Protein AF-A0A7X6WF01-F1 (afdb_monomer_lite)

Structure (mmCIF, N/CA/C/O backbone):
data_AF-A0A7X6WF01-F1
#
_entry.id   AF-A0A7X6WF01-F1
#
loop_
_atom_site.group_PDB
_atom_site.id
_atom_site.type_symbol
_atom_site.label_atom_id
_atom_site.label_alt_id
_atom_site.label_comp_id
_atom_site.label_asym_id
_atom_site.label_entity_id
_atom_site.label_seq_id
_atom_site.pdbx_PDB_ins_code
_atom_site.Cartn_x
_atom_site.Cartn_y
_atom_site.Cartn_z
_atom_site.occupancy
_atom_site.B_iso_or_equiv
_atom_site.auth_seq_id
_atom_site.auth_comp_id
_atom_site.auth_asym_id
_atom_site.auth_atom_id
_atom_site.pdbx_PDB_model_num
ATOM 1 N N . MET A 1 1 ? -30.443 67.945 -1.244 1.00 57.19 1 MET A N 1
ATOM 2 C CA . MET A 1 1 ? -31.547 67.404 -0.412 1.00 57.19 1 MET A CA 1
ATOM 3 C C . MET A 1 1 ? -31.233 66.047 0.219 1.00 57.19 1 MET A C 1
ATOM 5 O O . MET A 1 1 ? -31.551 65.892 1.387 1.00 57.19 1 MET A O 1
ATOM 9 N N . LYS A 1 2 ? -30.539 65.116 -0.458 1.00 54.00 2 LYS A N 1
ATOM 10 C CA . LYS A 1 2 ? -30.196 63.792 0.109 1.00 54.00 2 LYS A CA 1
ATOM 11 C C . LYS A 1 2 ? -29.257 63.814 1.336 1.00 54.00 2 LYS A C 1
ATOM 13 O O . LYS A 1 2 ? -29.449 63.031 2.252 1.00 54.00 2 LYS A O 1
ATOM 18 N N . SER A 1 3 ? -28.308 64.751 1.434 1.00 52.25 3 SER A N 1
ATOM 19 C CA . SER A 1 3 ? -27.383 64.812 2.587 1.00 52.25 3 SER A CA 1
ATOM 20 C C . SER A 1 3 ? -28.037 65.273 3.899 1.00 52.25 3 SER A C 1
ATOM 22 O O . SER A 1 3 ? -27.671 64.787 4.964 1.00 52.25 3 SER A O 1
ATOM 24 N N . LYS A 1 4 ? -29.045 66.157 3.838 1.00 61.25 4 LYS A N 1
ATOM 25 C CA . LYS A 1 4 ? -29.827 66.571 5.020 1.00 61.25 4 LYS A CA 1
ATOM 26 C C . LYS A 1 4 ? -30.772 65.464 5.501 1.00 61.25 4 LYS A C 1
ATOM 28 O O . LYS A 1 4 ? -30.992 65.344 6.698 1.00 61.25 4 LYS A O 1
ATOM 33 N N . GLN A 1 5 ? -31.276 64.637 4.580 1.00 62.47 5 GLN A N 1
ATOM 34 C CA . GLN A 1 5 ? -32.080 63.454 4.900 1.00 62.47 5 GLN A CA 1
ATOM 35 C C . GLN A 1 5 ? -31.252 62.378 5.611 1.00 62.47 5 GLN A C 1
ATOM 37 O O . GLN A 1 5 ? -31.693 61.868 6.634 1.00 62.47 5 GLN A O 1
ATOM 42 N N . ASN A 1 6 ? -30.031 62.103 5.143 1.00 63.97 6 ASN A N 1
ATOM 43 C CA . ASN A 1 6 ? -29.157 61.112 5.779 1.00 63.97 6 ASN A CA 1
ATOM 44 C C . ASN A 1 6 ? -28.699 61.560 7.178 1.00 63.97 6 ASN A C 1
ATOM 46 O O . ASN A 1 6 ? -28.639 60.747 8.094 1.00 63.97 6 ASN A O 1
ATOM 50 N N . LEU A 1 7 ? -28.448 62.862 7.371 1.00 66.94 7 LEU A N 1
ATOM 51 C CA . LEU A 1 7 ? -28.101 63.417 8.683 1.00 66.94 7 LEU A CA 1
ATOM 52 C C . LEU A 1 7 ? -29.280 63.351 9.671 1.00 66.94 7 LEU A C 1
ATOM 54 O O . LEU A 1 7 ? -29.085 63.040 10.842 1.00 66.94 7 LEU A O 1
ATOM 58 N N . PHE A 1 8 ? -30.505 63.588 9.193 1.00 70.75 8 PHE A N 1
ATOM 59 C CA . PHE A 1 8 ? -31.723 63.459 9.997 1.00 70.75 8 PHE A CA 1
ATOM 60 C C . PHE A 1 8 ? -32.006 61.997 10.381 1.00 70.75 8 PHE A C 1
ATOM 62 O O . PHE A 1 8 ? -32.404 61.725 11.508 1.00 70.75 8 PHE A O 1
ATOM 69 N N . MET A 1 9 ? -31.723 61.048 9.483 1.00 68.75 9 MET A N 1
ATOM 70 C CA . MET A 1 9 ? -31.885 59.612 9.738 1.00 68.75 9 MET A CA 1
ATOM 71 C C . MET A 1 9 ? -30.890 59.090 10.786 1.00 68.75 9 MET A C 1
ATOM 73 O O . MET A 1 9 ? -31.276 58.330 11.668 1.00 68.75 9 MET A O 1
ATOM 77 N N . ILE A 1 10 ? -29.634 59.551 10.743 1.00 73.94 10 ILE A N 1
ATOM 78 C CA . ILE A 1 10 ? -28.614 59.201 11.747 1.00 73.94 10 ILE A CA 1
ATOM 79 C C . ILE A 1 10 ? -28.948 59.835 13.103 1.00 73.94 10 ILE A C 1
ATOM 81 O O . ILE A 1 10 ? -28.811 59.182 14.133 1.00 73.94 10 ILE A O 1
ATOM 85 N N . PHE A 1 11 ? -29.453 61.073 13.119 1.00 74.00 11 PHE A N 1
ATOM 86 C CA . PHE A 1 11 ? -29.888 61.725 14.357 1.00 74.00 11 PHE A CA 1
ATOM 87 C C . PHE A 1 11 ? -31.085 61.004 15.003 1.00 74.00 11 PHE A C 1
ATOM 89 O O . PHE A 1 11 ? -31.104 60.842 16.218 1.00 74.00 11 PHE A O 1
ATOM 96 N N . ILE A 1 12 ? -32.036 60.498 14.205 1.00 70.44 12 ILE A N 1
ATOM 97 C CA . ILE A 1 12 ? -33.151 59.666 14.691 1.00 70.44 12 ILE A CA 1
ATOM 98 C C . ILE A 1 12 ? -32.649 58.326 15.249 1.00 70.44 12 ILE A C 1
ATOM 100 O O . ILE A 1 12 ? -33.104 57.917 16.313 1.00 70.44 12 ILE A O 1
ATOM 104 N N . LEU A 1 13 ? -31.688 57.678 14.582 1.00 71.00 13 LEU A N 1
ATOM 105 C CA . LEU A 1 13 ? -31.142 56.381 14.998 1.00 71.00 13 LEU A CA 1
ATOM 106 C C . LEU A 1 13 ? -30.327 56.470 16.303 1.00 71.00 13 LEU A C 1
ATOM 108 O O . LEU A 1 13 ? -30.385 55.576 17.147 1.00 71.00 13 LEU A O 1
ATOM 112 N N . VAL A 1 14 ? -29.610 57.578 16.508 1.00 69.62 14 VAL A N 1
ATOM 113 C CA . VAL A 1 14 ? -28.876 57.843 17.756 1.00 69.62 14 VAL A CA 1
ATOM 114 C C . VAL A 1 14 ? -29.826 58.284 18.877 1.00 69.62 14 VAL A C 1
ATOM 116 O O . VAL A 1 14 ? -29.643 57.871 20.017 1.00 69.62 14 VAL A O 1
ATOM 119 N N . LEU A 1 15 ? -30.888 59.042 18.573 1.00 66.88 15 LEU A N 1
ATOM 120 C CA . LEU A 1 15 ? -31.902 59.436 19.561 1.00 66.88 15 LEU A CA 1
ATOM 121 C C . LEU A 1 15 ? -32.739 58.238 20.048 1.00 66.88 15 LEU A C 1
ATOM 123 O O . LEU A 1 15 ? -33.071 58.175 21.230 1.00 66.88 15 LEU A O 1
ATOM 127 N N . SER A 1 16 ? -33.017 57.254 19.181 1.00 64.06 16 SER A N 1
ATOM 128 C CA . SER A 1 16 ? -33.691 56.006 19.575 1.00 64.06 16 SER A CA 1
ATOM 129 C C . SER A 1 16 ? -32.838 55.112 20.476 1.00 64.06 16 SER A C 1
ATOM 131 O O . SER A 1 16 ? -33.391 54.409 21.314 1.00 64.06 16 SER A O 1
ATOM 133 N N . LEU A 1 17 ? -31.505 55.163 20.356 1.00 60.84 17 LEU A N 1
ATOM 134 C CA . LEU A 1 17 ? -30.602 54.359 21.189 1.00 60.84 17 LEU A CA 1
ATOM 135 C C . LEU A 1 17 ? -30.432 54.909 22.617 1.00 60.84 17 LEU A C 1
ATOM 137 O O . LEU A 1 17 ? -30.037 54.166 23.510 1.00 60.84 17 LEU A O 1
ATOM 141 N N . VAL A 1 18 ? -30.733 56.191 22.849 1.00 59.56 18 VAL A N 1
ATOM 142 C CA . VAL A 1 18 ? -30.545 56.852 24.158 1.00 59.56 18 VAL A CA 1
ATOM 143 C C . VAL A 1 18 ? -31.837 56.875 24.997 1.00 59.56 18 VAL A C 1
ATOM 145 O O . VAL A 1 18 ? -31.781 57.112 26.200 1.00 59.56 18 VAL A O 1
ATOM 148 N N . LEU A 1 19 ? -33.000 56.554 24.413 1.00 54.16 19 LEU A N 1
ATOM 149 C CA . LEU A 1 19 ? -34.298 56.522 25.113 1.00 54.16 19 LEU A CA 1
ATOM 150 C C . LEU A 1 19 ? -34.670 55.158 25.729 1.00 54.16 19 LEU A C 1
ATOM 152 O O . LEU A 1 19 ? -35.694 55.062 26.397 1.00 54.16 19 LEU A O 1
ATOM 156 N N . SER A 1 20 ? -33.843 54.118 25.577 1.00 58.31 20 SER A N 1
ATOM 157 C CA . SER A 1 20 ? -34.033 52.829 26.274 1.00 58.31 20 SER A CA 1
ATOM 158 C C . SER A 1 20 ? -33.402 52.784 27.675 1.00 58.31 20 SER A C 1
ATOM 160 O O . SER A 1 20 ? -33.410 51.737 28.320 1.00 58.31 20 SER A O 1
ATOM 162 N N . ALA A 1 21 ? -32.874 53.906 28.173 1.00 48.22 21 ALA A N 1
ATOM 163 C CA . ALA A 1 21 ? -32.413 54.033 29.550 1.00 48.22 21 ALA A CA 1
ATOM 164 C C . ALA A 1 21 ? -33.492 54.708 30.420 1.00 48.22 21 ALA A C 1
ATOM 166 O O . ALA A 1 21 ? -33.713 55.912 30.312 1.00 48.22 21 ALA A O 1
ATOM 167 N N . CYS A 1 22 ? -34.088 53.907 31.318 1.00 44.00 22 CYS A N 1
ATOM 168 C CA . CYS A 1 22 ? -35.009 54.262 32.417 1.00 44.00 22 CYS A CA 1
ATOM 169 C C . CYS A 1 22 ? -36.467 54.538 31.962 1.00 44.00 22 CYS A C 1
ATOM 171 O O . CYS A 1 22 ? -36.733 55.485 31.242 1.00 44.00 22 CYS A O 1
ATOM 173 N N . THR A 1 23 ? -37.507 53.796 32.361 1.00 46.34 23 THR A N 1
ATOM 174 C CA . THR A 1 23 ? -37.967 53.501 33.732 1.00 46.34 23 THR A CA 1
ATOM 175 C C . THR A 1 23 ? -39.137 52.492 33.712 1.00 46.34 23 THR A C 1
ATOM 177 O O . THR A 1 23 ? -39.817 52.325 32.706 1.00 46.34 23 THR A O 1
ATOM 180 N N . VAL A 1 24 ? -39.332 51.820 34.849 1.00 54.47 24 VAL A N 1
ATOM 181 C CA . VAL A 1 24 ? -40.218 50.675 35.143 1.00 54.47 24 VAL A CA 1
ATOM 182 C C . VAL A 1 24 ? -41.714 51.036 35.215 1.00 54.47 24 VAL A C 1
ATOM 184 O O . VAL A 1 24 ? -42.042 51.995 35.909 1.00 54.47 24 VAL A O 1
ATOM 187 N N . ALA A 1 25 ? -42.600 50.211 34.620 1.00 37.75 25 ALA A N 1
ATOM 188 C CA . ALA A 1 25 ? -43.938 49.855 35.148 1.00 37.75 25 ALA A CA 1
ATOM 189 C C . ALA A 1 25 ? -44.632 48.720 34.338 1.00 37.75 25 ALA A C 1
ATOM 191 O O . ALA A 1 25 ? -45.029 48.920 33.197 1.00 37.75 25 ALA A O 1
ATOM 192 N N . ASP A 1 26 ? -44.740 47.552 34.981 1.00 37.59 26 ASP A N 1
ATOM 193 C CA . ASP A 1 26 ? -45.680 46.411 34.891 1.00 37.59 26 ASP A CA 1
ATOM 194 C C . ASP A 1 26 ? -46.543 46.043 33.652 1.00 37.59 26 ASP A C 1
ATOM 196 O O . ASP A 1 26 ? -47.348 46.818 33.142 1.00 37.59 26 ASP A O 1
ATOM 200 N N . ASN A 1 27 ? -46.523 44.716 33.415 1.00 43.28 27 ASN A N 1
ATOM 201 C CA . ASN A 1 27 ? -47.546 43.796 32.878 1.00 43.28 27 ASN A CA 1
ATOM 202 C C . ASN A 1 27 ? -47.818 43.691 31.361 1.00 43.28 27 ASN A C 1
ATOM 204 O O . ASN A 1 27 ? -48.729 44.302 30.813 1.00 43.28 27 ASN A O 1
ATOM 208 N N . SER A 1 28 ? -47.159 42.715 30.725 1.00 40.19 28 SER A N 1
ATOM 209 C CA . SER A 1 28 ? -47.827 41.562 30.079 1.00 40.19 28 SER A CA 1
ATOM 210 C C . SER A 1 28 ? -46.776 40.511 29.709 1.00 40.19 28 SER A C 1
ATOM 212 O O . SER A 1 28 ? -45.938 40.714 28.837 1.00 40.19 28 SER A O 1
ATOM 214 N N . GLY A 1 29 ? -46.780 39.396 30.443 1.00 46.09 29 GLY A N 1
ATOM 215 C CA . GLY A 1 29 ? -46.015 38.211 30.086 1.00 46.09 29 GLY A CA 1
ATOM 216 C C . GLY A 1 29 ? -46.692 37.515 28.916 1.00 46.09 29 GLY A C 1
ATOM 217 O O . GLY A 1 29 ? -47.733 36.897 29.096 1.00 46.09 29 GLY A O 1
ATOM 218 N N . GLU A 1 30 ? -46.102 37.607 27.733 1.00 48.31 30 GLU A N 1
ATOM 219 C CA . GLU A 1 30 ? -46.479 36.778 26.596 1.00 48.31 30 GLU A CA 1
ATOM 220 C C . GLU A 1 30 ? -45.265 36.632 25.672 1.00 48.31 30 GLU A C 1
ATOM 222 O O . GLU A 1 30 ? -44.615 37.612 25.320 1.00 48.31 30 GLU A O 1
ATOM 227 N N . SER A 1 31 ? -44.962 35.380 25.317 1.00 49.00 31 SER A N 1
ATOM 228 C CA . SER A 1 31 ? -43.898 34.946 24.397 1.00 49.00 31 SER A CA 1
ATOM 229 C C . SER A 1 31 ? -42.458 34.810 24.926 1.00 49.00 31 SER A C 1
ATOM 231 O O . SER A 1 31 ? -41.513 35.150 24.230 1.00 49.00 31 SER A O 1
ATOM 233 N N . ASN A 1 32 ? -42.271 34.219 26.110 1.00 54.50 32 ASN A N 1
ATOM 234 C CA . ASN A 1 32 ? -41.064 33.411 26.392 1.00 54.50 32 ASN A CA 1
ATOM 235 C C . ASN A 1 32 ? -41.403 31.922 26.594 1.00 54.50 32 ASN A C 1
ATOM 237 O O . ASN A 1 32 ? -40.515 31.084 26.613 1.00 54.50 32 ASN A O 1
ATOM 241 N N . ASN A 1 33 ? -42.685 31.573 26.760 1.00 58.28 33 ASN A N 1
ATOM 242 C CA . ASN A 1 33 ? -43.084 30.230 27.185 1.00 58.28 33 ASN A CA 1
ATOM 243 C C . ASN A 1 33 ? -43.106 29.209 26.030 1.00 58.28 33 ASN A C 1
ATOM 245 O O . ASN A 1 33 ? -42.763 28.056 26.249 1.00 58.28 33 ASN A O 1
ATOM 249 N N . GLY A 1 34 ? -43.456 29.632 24.807 1.00 61.19 34 GLY A N 1
ATOM 250 C CA . GLY A 1 34 ? -43.521 28.742 23.635 1.00 61.19 34 GLY A CA 1
ATOM 251 C C . GLY A 1 34 ? -42.146 28.285 23.136 1.00 61.19 34 GLY A C 1
ATOM 252 O O . GLY A 1 34 ? -41.965 27.114 22.821 1.00 61.19 34 GLY A O 1
ATOM 253 N N . ASP A 1 35 ? -41.155 29.180 23.147 1.00 69.81 35 ASP A N 1
ATOM 254 C CA . ASP A 1 35 ? -39.774 28.839 22.781 1.00 69.81 35 ASP A CA 1
ATOM 255 C C . ASP A 1 35 ? -39.107 27.955 23.848 1.00 69.81 35 ASP A C 1
ATOM 257 O O . ASP A 1 35 ? -38.348 27.045 23.518 1.00 69.81 35 ASP A O 1
ATOM 261 N N . ILE A 1 36 ? -39.434 28.173 25.130 1.00 69.88 36 ILE A N 1
ATOM 262 C CA . ILE A 1 36 ? -38.996 27.311 26.240 1.00 69.88 36 ILE A CA 1
ATOM 263 C C . ILE A 1 36 ? -39.613 25.911 26.114 1.00 69.88 36 ILE A C 1
ATOM 265 O O . ILE A 1 36 ? -38.919 24.919 26.319 1.00 69.88 36 ILE A O 1
ATOM 269 N N . GLU A 1 37 ? -40.891 25.805 25.751 1.00 81.56 37 GLU A N 1
ATOM 270 C CA . GLU A 1 37 ? -41.574 24.521 25.560 1.00 81.56 37 GLU A CA 1
ATOM 271 C C . GLU A 1 37 ? -41.009 23.742 24.362 1.00 81.56 37 GLU A C 1
ATOM 273 O O . GLU A 1 37 ? -40.728 22.549 24.480 1.00 81.56 37 GLU A O 1
ATOM 278 N N . ALA A 1 38 ? -40.736 24.425 23.245 1.00 80.62 38 ALA A N 1
ATOM 279 C CA . ALA A 1 38 ? -40.097 23.824 22.075 1.00 80.62 38 ALA A CA 1
ATOM 280 C C . ALA A 1 38 ? -38.655 23.362 22.355 1.00 80.62 38 ALA A C 1
ATOM 282 O O . ALA A 1 38 ? -38.250 22.294 21.894 1.00 80.62 38 ALA A O 1
ATOM 283 N N . LEU A 1 39 ? -37.883 24.135 23.126 1.00 83.00 39 LEU A N 1
ATOM 284 C CA . LEU A 1 39 ? -36.521 23.764 23.513 1.00 83.00 39 LEU A CA 1
ATOM 285 C C . LEU A 1 39 ? -36.512 22.587 24.497 1.00 83.00 39 LEU A C 1
ATOM 287 O O . LEU A 1 39 ? -35.701 21.677 24.351 1.00 83.00 39 LEU A O 1
ATOM 291 N N . ASN A 1 40 ? -37.438 22.561 25.458 1.00 84.00 40 ASN A N 1
ATOM 292 C CA . ASN A 1 40 ? -37.583 21.438 26.385 1.00 84.00 40 ASN A CA 1
ATOM 293 C C . ASN A 1 40 ? -37.978 20.144 25.655 1.00 84.00 40 ASN A C 1
ATOM 295 O O . ASN A 1 40 ? -37.466 19.082 25.997 1.00 84.00 40 ASN A O 1
ATOM 299 N N . ALA A 1 41 ? -38.824 20.227 24.622 1.00 87.56 41 ALA A N 1
ATOM 300 C CA . ALA A 1 41 ? -39.160 19.078 23.782 1.00 87.56 41 ALA A CA 1
ATOM 301 C C . ALA A 1 41 ? -37.945 18.550 22.994 1.00 87.56 41 ALA A C 1
ATOM 303 O O . ALA A 1 41 ? -37.746 17.340 22.917 1.00 87.56 41 ALA A O 1
ATOM 304 N N . GLN A 1 42 ? -37.097 19.440 22.465 1.00 91.19 42 GLN A N 1
ATOM 305 C CA . GLN A 1 42 ? -35.850 19.047 21.790 1.00 91.19 42 GLN A CA 1
ATOM 306 C C . GLN A 1 42 ? -34.827 18.436 22.754 1.00 91.19 42 GLN A C 1
ATOM 308 O O . GLN A 1 42 ? -34.139 17.488 22.392 1.00 91.19 42 GLN A O 1
ATOM 313 N N . ILE A 1 43 ? -34.725 18.957 23.981 1.00 90.44 43 ILE A N 1
ATOM 314 C CA . ILE A 1 43 ? -33.869 18.380 25.027 1.00 90.44 43 ILE A CA 1
ATOM 315 C C . ILE A 1 43 ? -34.331 16.959 25.364 1.00 90.44 43 ILE A C 1
ATOM 317 O O . ILE A 1 43 ? -33.495 16.074 25.508 1.00 90.44 43 ILE A O 1
ATOM 321 N N . GLU A 1 44 ? -35.641 16.724 25.447 1.00 92.31 44 GLU A N 1
ATOM 322 C CA . GLU A 1 44 ? -36.194 15.391 25.698 1.00 92.31 44 GLU A CA 1
ATOM 323 C C . GLU A 1 44 ? -35.882 14.420 24.552 1.00 92.31 44 GLU A C 1
ATOM 325 O O . GLU A 1 44 ? -35.399 13.315 24.790 1.00 92.31 44 GLU A O 1
ATOM 330 N N . GLU A 1 45 ? -36.075 14.847 23.302 1.00 91.88 45 GLU A N 1
ATOM 331 C CA . GLU A 1 45 ? -35.726 14.044 22.127 1.00 91.88 45 GLU A CA 1
ATOM 332 C C . GLU A 1 45 ? -34.228 13.721 22.081 1.00 91.88 45 GLU A C 1
ATOM 334 O O . GLU A 1 45 ? -33.840 12.575 21.846 1.00 91.88 45 GLU A O 1
ATOM 339 N N . LEU A 1 46 ? -33.376 14.710 22.355 1.00 89.88 46 LEU A N 1
ATOM 340 C CA . LEU A 1 46 ? -31.932 14.520 22.379 1.00 89.88 46 LEU A CA 1
ATOM 341 C C . LEU A 1 46 ? -31.506 13.591 23.521 1.00 89.88 46 LEU A C 1
ATOM 343 O O . LEU A 1 46 ? -30.634 12.751 23.321 1.00 89.88 46 LEU A O 1
ATOM 347 N N . ASN A 1 47 ? -32.141 13.683 24.692 1.00 90.06 47 ASN A N 1
ATOM 348 C CA . ASN A 1 47 ? -31.898 12.761 25.802 1.00 90.06 47 ASN A CA 1
ATOM 349 C C . ASN A 1 47 ? -32.284 11.324 25.430 1.00 90.06 47 ASN A C 1
ATOM 351 O O . ASN A 1 47 ? -31.545 10.394 25.748 1.00 90.06 47 ASN A O 1
ATOM 355 N N . ILE A 1 48 ? -33.398 11.134 24.717 1.00 92.69 48 ILE A N 1
ATOM 356 C CA . ILE A 1 48 ? -33.802 9.820 24.199 1.00 92.69 48 ILE A CA 1
ATOM 357 C C . ILE A 1 48 ? -32.762 9.294 23.204 1.00 92.69 48 ILE A C 1
ATOM 359 O O . ILE A 1 48 ? -32.354 8.140 23.306 1.00 92.69 48 ILE A O 1
ATOM 363 N N . GLN A 1 49 ? -32.280 10.131 22.279 1.00 91.88 49 GLN A N 1
ATOM 364 C CA . GLN A 1 49 ? -31.235 9.733 21.331 1.00 91.88 49 GLN A CA 1
ATOM 365 C C . GLN A 1 49 ? -29.927 9.364 22.036 1.00 91.88 49 GLN A C 1
ATOM 367 O O . GLN A 1 49 ? -29.332 8.341 21.712 1.00 91.88 49 GLN A O 1
ATOM 372 N N . VAL A 1 50 ? -29.493 10.155 23.021 1.00 91.69 50 VAL A N 1
ATOM 373 C CA . VAL A 1 50 ? -28.289 9.865 23.813 1.00 91.69 50 VAL A CA 1
ATOM 374 C C . VAL A 1 50 ? -28.441 8.548 24.567 1.00 91.69 50 VAL A C 1
ATOM 376 O O . VA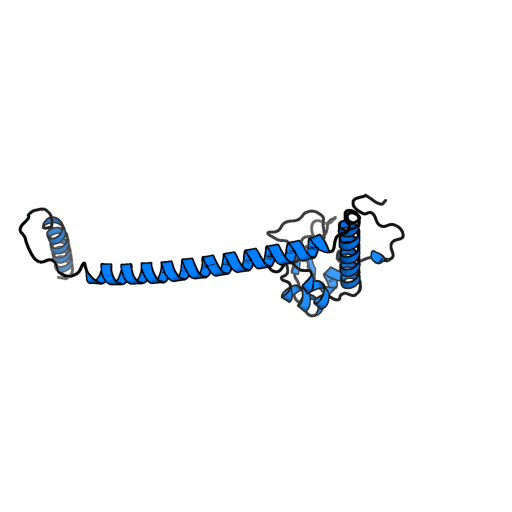L A 1 50 ? -27.500 7.759 24.572 1.00 91.69 50 VAL A O 1
ATOM 379 N N . ASN A 1 51 ? -29.606 8.273 25.156 1.00 90.81 51 ASN A N 1
ATOM 380 C CA . ASN A 1 51 ? -29.857 7.010 25.848 1.00 90.81 51 ASN A CA 1
ATOM 381 C C . ASN A 1 51 ? -29.824 5.822 24.881 1.00 90.81 51 ASN A C 1
ATOM 383 O O . ASN A 1 51 ? -29.096 4.871 25.140 1.00 90.81 51 ASN A O 1
ATOM 387 N N . ASN A 1 52 ? -30.506 5.915 23.736 1.00 92.12 52 ASN A N 1
ATOM 388 C CA . ASN A 1 52 ? -30.499 4.858 22.721 1.00 92.12 52 ASN A CA 1
ATOM 389 C C . ASN A 1 52 ? -29.083 4.583 22.194 1.00 92.12 52 ASN A C 1
ATOM 391 O O . ASN A 1 52 ? -28.667 3.434 22.115 1.00 92.12 52 ASN A O 1
ATOM 395 N N . LEU A 1 53 ? -28.315 5.634 21.885 1.00 87.25 53 LEU A N 1
ATOM 396 C CA . LEU A 1 53 ? -26.921 5.496 21.455 1.00 87.25 53 LEU A CA 1
ATOM 397 C C . LEU A 1 53 ? -26.030 4.939 22.572 1.00 87.25 53 LEU A C 1
ATOM 399 O O . LEU A 1 53 ? -25.061 4.236 22.301 1.00 87.25 53 LEU A O 1
ATOM 403 N N . THR A 1 54 ? -26.320 5.257 23.834 1.00 90.75 54 THR A N 1
ATOM 404 C CA . THR A 1 54 ? -25.584 4.708 24.983 1.00 90.75 54 THR A CA 1
ATOM 405 C C . THR A 1 54 ? -25.877 3.219 25.157 1.00 90.75 54 THR A C 1
ATOM 407 O O . THR A 1 54 ? -24.955 2.453 25.423 1.00 90.75 54 THR A O 1
ATOM 410 N N . GLU A 1 55 ? -27.128 2.801 24.963 1.00 93.38 55 GLU A N 1
ATOM 411 C CA . GLU A 1 55 ? -27.541 1.395 24.985 1.00 93.38 55 GLU A CA 1
ATOM 412 C C . GLU A 1 55 ? -26.930 0.610 23.818 1.00 93.38 55 GLU A C 1
ATOM 414 O O . GLU A 1 55 ? -26.336 -0.440 24.047 1.00 93.38 55 GLU A O 1
ATOM 419 N N . GLU A 1 56 ? -26.969 1.154 22.599 1.00 91.69 56 GLU A N 1
ATOM 420 C CA . GLU A 1 56 ? -26.338 0.555 21.416 1.00 91.69 56 GLU A CA 1
ATOM 421 C C . GLU A 1 56 ? -24.823 0.394 21.607 1.00 91.69 56 GLU A C 1
ATOM 423 O O . GLU A 1 56 ? -24.264 -0.670 21.341 1.00 91.69 56 GLU A O 1
ATOM 428 N N . ASN A 1 57 ? -24.147 1.415 22.143 1.00 85.31 57 ASN A N 1
ATOM 429 C CA . ASN A 1 57 ? -22.722 1.318 22.455 1.00 85.31 57 ASN A CA 1
ATOM 430 C C . ASN A 1 57 ? -22.439 0.281 23.553 1.00 85.31 57 ASN A C 1
ATOM 432 O O . ASN A 1 57 ? -21.444 -0.433 23.461 1.00 85.31 57 ASN A O 1
ATOM 436 N N . ALA A 1 58 ? -23.285 0.173 24.581 1.00 92.19 58 ALA A N 1
ATOM 437 C CA . ALA A 1 58 ? -23.128 -0.839 25.626 1.00 92.19 58 ALA A CA 1
ATOM 438 C C . ALA A 1 58 ? -23.312 -2.263 25.075 1.00 92.19 58 ALA A C 1
ATOM 440 O O . ALA A 1 58 ? -22.568 -3.169 25.451 1.00 92.19 58 ALA A O 1
ATOM 441 N N . GLU A 1 59 ? -24.257 -2.451 24.154 1.00 92.38 59 GLU A N 1
ATOM 442 C CA . GLU A 1 59 ? -24.488 -3.727 23.479 1.00 92.38 59 GLU A CA 1
ATOM 443 C C . GLU A 1 59 ? -23.316 -4.099 22.562 1.00 92.38 59 GLU A C 1
ATOM 445 O O . GLU A 1 59 ? -22.803 -5.214 22.646 1.00 92.38 59 GLU A O 1
ATOM 450 N N . LEU A 1 60 ? -22.822 -3.156 21.756 1.00 87.88 60 LEU A N 1
ATOM 451 C CA . LEU A 1 60 ? -21.640 -3.362 20.915 1.00 87.88 60 LEU A CA 1
ATOM 452 C C . LEU A 1 60 ? -20.389 -3.681 21.746 1.00 87.88 60 LEU A C 1
ATOM 454 O O . LEU A 1 60 ? -19.623 -4.566 21.372 1.00 87.88 60 LEU A O 1
ATOM 458 N N . ILE A 1 61 ? -20.191 -3.016 22.891 1.00 88.50 61 ILE A N 1
ATOM 459 C CA . ILE A 1 61 ? -19.092 -3.329 23.822 1.00 88.50 61 ILE A CA 1
ATOM 460 C C . ILE A 1 61 ? -19.232 -4.757 24.363 1.00 88.50 61 ILE A C 1
ATOM 462 O O . ILE A 1 61 ? -18.242 -5.482 24.401 1.00 88.50 61 ILE A O 1
ATOM 466 N N . SER A 1 62 ? -20.446 -5.186 24.722 1.00 86.62 62 SER A N 1
ATOM 467 C CA . SER A 1 62 ? -20.691 -6.557 25.186 1.00 86.62 62 SER A CA 1
ATOM 468 C C . SER A 1 62 ? -20.413 -7.595 24.096 1.00 86.62 62 SER A C 1
ATOM 470 O O . SER A 1 62 ? -19.849 -8.645 24.392 1.00 86.62 62 SER A O 1
ATOM 472 N N . GLN A 1 63 ? -20.780 -7.313 22.843 1.00 88.75 63 GLN A N 1
ATOM 473 C CA . GLN A 1 63 ? -20.491 -8.198 21.710 1.00 88.75 63 GLN A CA 1
ATOM 474 C C . GLN A 1 63 ? -18.985 -8.279 21.420 1.00 88.75 63 GLN A C 1
ATOM 476 O O . GLN A 1 63 ? -18.475 -9.350 21.101 1.00 88.75 63 GLN A O 1
ATOM 481 N N . LEU A 1 64 ? -18.255 -7.166 21.560 1.00 83.75 64 LEU A N 1
ATOM 482 C CA . LEU A 1 64 ? -16.796 -7.147 21.432 1.00 83.75 64 LEU A CA 1
ATOM 483 C C . LEU A 1 64 ? -16.109 -7.934 22.555 1.00 83.75 64 LEU A C 1
ATOM 485 O O . LEU A 1 64 ? -15.161 -8.663 22.276 1.00 83.75 64 LEU A O 1
ATOM 489 N N . GLU A 1 65 ? -16.593 -7.824 23.795 1.00 84.88 65 GLU A N 1
ATOM 490 C CA . GLU A 1 65 ? -16.079 -8.596 24.935 1.00 84.88 65 GLU A CA 1
ATOM 491 C C . GLU A 1 65 ? -16.336 -10.100 24.752 1.00 84.88 65 GLU A C 1
ATOM 493 O O . GLU A 1 65 ? -15.443 -10.914 24.981 1.00 84.88 65 GLU A O 1
ATOM 498 N N . GLU A 1 66 ? -17.522 -10.486 24.273 1.00 81.56 66 GLU A N 1
ATOM 499 C CA . GLU A 1 66 ? -17.841 -11.881 23.946 1.00 81.56 66 GLU A CA 1
ATOM 500 C C . GLU A 1 66 ? -16.938 -12.423 22.828 1.00 81.56 66 GLU A C 1
ATOM 502 O O . GLU A 1 66 ? -16.354 -13.499 22.974 1.00 81.56 66 GLU A O 1
ATOM 507 N N . LEU A 1 67 ? -16.728 -11.648 21.761 1.00 77.06 67 LEU A N 1
ATOM 508 C CA . LEU A 1 67 ? -15.835 -12.020 20.664 1.00 77.06 67 LEU A CA 1
ATOM 509 C C . LEU A 1 67 ? -14.367 -12.134 21.120 1.00 77.06 67 LEU A C 1
ATOM 511 O O . LEU A 1 67 ? -13.653 -13.050 20.710 1.00 77.06 67 LEU A O 1
ATOM 515 N N . GLU A 1 68 ? -13.909 -11.244 22.004 1.00 74.00 68 GLU A N 1
ATOM 516 C CA . GLU A 1 68 ? -12.574 -11.315 22.612 1.00 74.00 68 GLU A CA 1
ATOM 517 C C . GLU A 1 68 ? -12.419 -12.564 23.497 1.00 74.00 68 GLU A C 1
ATOM 519 O O . GLU A 1 68 ? -11.369 -13.215 23.495 1.00 74.00 68 GLU A O 1
ATOM 524 N N . LEU A 1 69 ? -13.471 -12.953 24.222 1.00 67.81 69 LEU A N 1
ATOM 525 C CA . LEU A 1 69 ? -13.495 -14.181 25.016 1.00 67.81 69 LEU A CA 1
ATOM 526 C C . LEU A 1 69 ? -13.504 -15.443 24.145 1.00 67.81 69 LEU A C 1
ATOM 528 O O . LEU A 1 69 ? -12.858 -16.427 24.515 1.00 67.81 69 LEU A O 1
ATOM 532 N N . GLU A 1 70 ? -14.172 -15.434 22.992 1.00 69.56 70 GLU A N 1
ATOM 533 C CA . GLU A 1 70 ? -14.119 -16.533 22.018 1.00 69.56 70 GLU A CA 1
ATOM 534 C C . GLU A 1 70 ? -12.719 -16.687 21.404 1.00 69.56 70 GLU A C 1
ATOM 536 O O . GLU A 1 70 ? -12.203 -17.806 21.307 1.00 69.56 70 GLU A O 1
ATOM 541 N N . LEU A 1 71 ? -12.052 -15.573 21.087 1.00 61.84 71 LEU A N 1
ATOM 542 C CA . LEU A 1 71 ? -10.662 -15.568 20.621 1.00 61.84 71 LEU A CA 1
ATOM 543 C C . LEU A 1 71 ? -9.684 -16.071 21.700 1.00 61.84 71 LEU A C 1
ATOM 545 O O . LEU A 1 71 ? -8.750 -16.815 21.390 1.00 61.84 71 LEU A O 1
ATOM 549 N N . ASN A 1 72 ? -9.911 -15.726 22.972 1.00 56.09 72 ASN A N 1
ATOM 550 C CA . ASN A 1 72 ? -9.042 -16.123 24.084 1.00 56.09 72 ASN A CA 1
ATOM 551 C C . ASN A 1 72 ? -9.283 -17.566 24.575 1.00 56.09 72 ASN A C 1
ATOM 553 O O . ASN A 1 72 ? -8.325 -18.254 24.932 1.00 56.09 72 ASN A O 1
ATOM 557 N N . ASN A 1 73 ? -10.519 -18.078 24.546 1.00 55.38 73 ASN A N 1
ATOM 558 C CA . ASN A 1 73 ? -10.833 -19.459 24.949 1.00 55.38 73 ASN A CA 1
ATOM 559 C C . ASN A 1 73 ? -10.486 -20.513 23.878 1.00 55.38 73 ASN A C 1
ATOM 561 O O . ASN A 1 73 ? -10.410 -21.702 24.194 1.00 55.38 73 ASN A O 1
ATOM 565 N N . GLY A 1 74 ? -10.194 -20.096 22.640 1.00 43.34 74 GLY A N 1
ATOM 566 C CA . GLY A 1 74 ? -9.517 -20.924 21.633 1.00 43.34 74 GLY A CA 1
ATOM 567 C C . GLY A 1 74 ? -8.003 -21.083 21.864 1.00 43.34 74 GLY A C 1
ATOM 568 O O . GLY A 1 74 ? -7.342 -21.837 21.146 1.00 43.34 74 GLY A O 1
ATOM 569 N N . GLY A 1 75 ? -7.434 -20.396 22.863 1.00 38.72 75 GLY A N 1
ATOM 570 C CA . GLY A 1 75 ? -6.003 -20.374 23.149 1.00 38.72 75 GLY A CA 1
ATOM 571 C C . GLY A 1 75 ? -5.586 -21.240 24.334 1.00 38.72 75 GLY A C 1
ATOM 572 O O . GLY A 1 75 ? -5.552 -20.799 25.478 1.00 38.72 75 GLY A O 1
ATOM 573 N N . ASN A 1 76 ? -5.150 -22.467 24.051 1.00 43.16 76 ASN A N 1
ATOM 574 C CA . ASN A 1 76 ? -4.270 -23.232 24.941 1.00 43.16 76 ASN A CA 1
ATOM 575 C C . ASN A 1 76 ? -3.038 -22.358 25.322 1.00 43.16 76 ASN A C 1
ATOM 577 O O . ASN A 1 76 ? -2.561 -21.616 24.457 1.00 43.16 76 ASN A O 1
ATOM 581 N N . PRO A 1 77 ? -2.429 -22.451 26.528 1.00 42.59 77 PRO A N 1
ATOM 582 C CA . PRO A 1 77 ? -1.300 -21.600 26.952 1.00 42.59 77 PRO A CA 1
ATOM 583 C C . PRO A 1 77 ? 0.006 -21.777 26.145 1.00 42.59 77 PRO A C 1
ATOM 585 O O . PRO A 1 77 ? 1.055 -21.283 26.543 1.00 42.59 77 PRO A O 1
ATOM 588 N N . ALA A 1 78 ? -0.043 -22.475 25.008 1.00 39.34 78 ALA A N 1
ATOM 589 C CA . ALA A 1 78 ? 1.001 -22.536 23.990 1.00 39.34 78 ALA A CA 1
ATOM 590 C C . ALA A 1 78 ? 1.027 -21.291 23.067 1.00 39.34 78 ALA A C 1
ATOM 592 O O . ALA A 1 78 ? 1.935 -21.146 22.249 1.00 39.34 78 ALA A O 1
ATOM 593 N N . ASN A 1 79 ? 0.067 -20.369 23.205 1.00 44.84 79 ASN A N 1
ATOM 594 C CA . ASN A 1 79 ? -0.159 -19.269 22.263 1.00 44.84 79 ASN A CA 1
ATOM 595 C C . ASN A 1 79 ? 0.699 -18.003 22.444 1.00 44.84 79 ASN A C 1
ATOM 597 O O . ASN A 1 79 ? 0.405 -16.986 21.824 1.00 44.84 79 ASN A O 1
ATOM 601 N N . SER A 1 80 ? 1.814 -18.046 23.177 1.00 43.72 80 SER A N 1
ATOM 602 C CA . SER A 1 80 ? 2.864 -17.028 22.988 1.00 43.72 80 SER A CA 1
ATOM 603 C C . SER A 1 80 ? 3.667 -17.256 21.697 1.00 43.72 80 SER A C 1
ATOM 605 O O . SER A 1 80 ? 4.278 -16.325 21.185 1.00 43.72 80 SER A O 1
ATOM 607 N N . ALA A 1 81 ? 3.654 -18.482 21.153 1.00 43.97 81 ALA A N 1
ATOM 608 C CA . ALA A 1 81 ? 4.197 -18.800 19.830 1.00 43.97 81 ALA A CA 1
ATOM 609 C C . ALA A 1 81 ? 3.183 -18.538 18.696 1.00 43.97 81 ALA A C 1
ATOM 611 O O . ALA A 1 81 ? 3.581 -18.307 17.561 1.00 43.97 81 ALA A O 1
ATOM 612 N N . THR A 1 82 ? 1.883 -18.524 19.001 1.00 44.88 82 THR A N 1
ATOM 613 C CA . THR A 1 82 ? 0.792 -18.414 18.014 1.00 44.88 82 THR A CA 1
ATOM 614 C C . THR A 1 82 ? 0.549 -16.984 17.543 1.00 44.88 82 THR A C 1
ATOM 616 O O . THR A 1 82 ? 0.174 -16.793 16.392 1.00 44.88 82 THR A O 1
ATOM 619 N N . SER A 1 83 ? 0.825 -15.963 18.359 1.00 55.19 83 SER A N 1
ATOM 620 C CA . SER A 1 83 ? 0.819 -14.571 17.881 1.00 55.19 83 SER A CA 1
ATOM 621 C C . SER A 1 83 ? 1.970 -14.308 16.906 1.00 55.19 83 SER A C 1
ATOM 623 O O . SER A 1 83 ? 1.765 -13.694 15.872 1.00 55.19 83 SER A O 1
ATOM 625 N N . ALA A 1 84 ? 3.169 -14.831 17.172 1.00 55.28 84 ALA A N 1
ATOM 626 C CA . ALA A 1 84 ? 4.300 -14.706 16.254 1.00 55.28 84 ALA A CA 1
ATOM 627 C C . ALA A 1 84 ? 4.130 -15.563 14.989 1.00 55.28 84 ALA A C 1
ATOM 629 O O . ALA A 1 84 ? 4.430 -15.084 13.902 1.00 55.28 84 ALA A O 1
ATOM 630 N N . GLN A 1 85 ? 3.626 -16.798 15.115 1.00 57.56 85 GLN A N 1
ATOM 631 C CA . GLN A 1 85 ? 3.353 -17.665 13.966 1.00 57.56 85 GLN A CA 1
ATOM 632 C C . GLN A 1 85 ? 2.236 -17.087 13.088 1.00 57.56 85 GLN A C 1
ATOM 634 O O . GLN A 1 85 ? 2.398 -17.036 11.880 1.00 57.56 85 GLN A O 1
ATOM 639 N N . SER A 1 86 ? 1.159 -16.556 13.679 1.00 75.12 86 SER A N 1
ATOM 640 C CA . SER A 1 86 ? 0.103 -15.889 12.901 1.00 75.12 86 SER A CA 1
ATOM 641 C C . SER A 1 86 ? 0.583 -14.596 12.241 1.00 75.12 86 SER A C 1
ATOM 643 O O . SER A 1 86 ? 0.253 -14.357 11.087 1.00 75.12 86 SER A O 1
ATOM 645 N N . LEU A 1 87 ? 1.404 -13.781 12.916 1.00 84.19 87 LEU A N 1
ATOM 646 C CA . LEU A 1 87 ? 1.998 -12.587 12.302 1.00 84.19 87 LEU A CA 1
ATOM 647 C C . LEU A 1 87 ? 2.978 -12.941 11.179 1.00 84.19 87 LEU A C 1
ATOM 649 O O . LEU A 1 87 ? 3.055 -12.219 10.189 1.00 84.19 87 LEU A O 1
ATOM 653 N N . TRP A 1 88 ? 3.716 -14.042 11.327 1.00 85.75 88 TRP A N 1
ATOM 654 C CA . TRP A 1 88 ? 4.577 -14.571 10.277 1.00 85.75 88 TRP A CA 1
ATOM 655 C C . TRP A 1 88 ? 3.770 -15.020 9.061 1.00 85.75 88 TRP A C 1
ATOM 657 O O . TRP A 1 88 ? 4.095 -14.622 7.947 1.00 85.75 88 TRP A O 1
ATOM 667 N N . ASP A 1 89 ? 2.710 -15.797 9.278 1.00 88.38 89 ASP A N 1
ATOM 668 C CA . ASP A 1 89 ? 1.854 -16.297 8.205 1.00 88.38 89 ASP A CA 1
ATOM 669 C C . ASP A 1 89 ? 1.173 -15.127 7.463 1.00 88.38 89 ASP A C 1
ATOM 671 O O . ASP A 1 89 ? 1.210 -15.088 6.236 1.00 88.38 89 ASP A O 1
ATOM 675 N N . ILE A 1 90 ? 0.670 -14.114 8.188 1.00 91.19 90 ILE A N 1
ATOM 676 C CA . ILE A 1 90 ? 0.121 -12.875 7.596 1.00 91.19 90 ILE A CA 1
ATOM 677 C C . ILE A 1 90 ? 1.193 -12.119 6.804 1.00 91.19 90 ILE A C 1
ATOM 679 O O . ILE A 1 90 ? 0.942 -11.664 5.692 1.00 91.19 90 ILE A O 1
ATOM 683 N N . GLY A 1 91 ? 2.395 -11.962 7.365 1.00 92.25 91 GLY A N 1
ATOM 684 C CA . GLY A 1 91 ? 3.496 -11.289 6.678 1.00 92.25 91 GLY A CA 1
ATOM 685 C C . GLY A 1 91 ? 3.904 -12.014 5.395 1.00 92.25 91 GLY A C 1
ATOM 686 O O . GLY A 1 91 ? 4.160 -11.369 4.382 1.00 92.25 91 GLY A O 1
ATOM 687 N N . HIS A 1 92 ? 3.924 -13.347 5.422 1.00 92.31 92 HIS A N 1
ATOM 688 C CA . HIS A 1 92 ? 4.209 -14.169 4.252 1.00 92.31 92 HIS A CA 1
ATOM 689 C C . HIS A 1 92 ? 3.126 -14.020 3.181 1.00 92.31 92 HIS A C 1
ATOM 691 O O . HIS A 1 92 ? 3.458 -13.775 2.027 1.00 92.31 92 HIS A O 1
ATOM 697 N N . GLU A 1 93 ? 1.852 -14.082 3.571 1.00 95.31 93 GLU A N 1
ATOM 698 C CA . GLU A 1 93 ? 0.713 -13.889 2.670 1.00 95.31 93 GLU A CA 1
ATOM 699 C C . GLU A 1 93 ? 0.748 -12.504 2.008 1.00 95.31 93 GLU A C 1
ATOM 701 O O . GLU A 1 93 ? 0.680 -12.402 0.787 1.00 95.31 93 GLU A O 1
ATOM 706 N N . VAL A 1 94 ? 0.965 -11.432 2.777 1.00 96.50 94 VAL A N 1
ATOM 707 C CA . VAL A 1 94 ? 1.114 -10.074 2.227 1.00 96.50 94 VAL A CA 1
ATOM 708 C C . VAL A 1 94 ? 2.273 -9.999 1.231 1.00 96.50 94 VAL A C 1
ATOM 710 O O . VAL A 1 94 ? 2.125 -9.401 0.168 1.00 96.50 94 VAL A O 1
ATOM 713 N N . MET A 1 95 ? 3.413 -10.625 1.530 1.00 96.00 95 MET A N 1
ATOM 714 C CA . MET A 1 95 ? 4.547 -10.665 0.604 1.00 96.00 95 MET A CA 1
ATOM 715 C C . MET A 1 95 ? 4.253 -11.477 -0.663 1.00 96.00 95 MET A C 1
ATOM 717 O O . MET A 1 95 ? 4.771 -11.131 -1.725 1.00 96.00 95 MET A O 1
ATOM 721 N N . GLU A 1 96 ? 3.431 -12.528 -0.588 1.00 97.06 96 GLU A N 1
ATOM 722 C CA . GLU A 1 96 ? 2.975 -13.276 -1.767 1.00 97.06 96 GLU A CA 1
ATOM 723 C C . GLU A 1 96 ? 2.078 -12.403 -2.644 1.00 97.06 96 GLU A C 1
ATOM 725 O O . GLU A 1 96 ? 2.312 -12.322 -3.850 1.00 97.06 96 GLU A O 1
ATOM 730 N N . LEU A 1 97 ? 1.121 -11.693 -2.036 1.00 98.19 97 LEU A N 1
ATOM 731 C CA . LEU A 1 97 ? 0.232 -10.762 -2.735 1.00 98.19 97 LEU A CA 1
ATOM 732 C C . LEU A 1 97 ? 1.006 -9.621 -3.395 1.00 98.19 97 LEU A C 1
ATOM 734 O O . LEU A 1 97 ? 0.717 -9.279 -4.544 1.00 98.19 97 LEU A O 1
ATOM 738 N N . ILE A 1 98 ? 2.010 -9.072 -2.694 1.00 97.44 98 ILE A N 1
ATOM 739 C CA . ILE A 1 98 ? 2.956 -8.117 -3.272 1.00 97.44 98 ILE A CA 1
ATOM 740 C C . ILE A 1 98 ? 3.627 -8.793 -4.464 1.00 97.44 98 ILE A C 1
ATOM 742 O O . ILE A 1 98 ? 3.337 -8.383 -5.574 1.00 97.44 98 ILE A O 1
ATOM 746 N N . LYS A 1 99 ? 4.384 -9.888 -4.292 1.00 97.12 99 LYS A N 1
ATOM 747 C CA . LYS A 1 99 ? 5.095 -10.597 -5.379 1.00 97.12 99 LYS A CA 1
ATOM 748 C C . LYS A 1 99 ? 4.245 -10.835 -6.632 1.00 97.12 99 LYS A C 1
ATOM 750 O O . LYS A 1 99 ? 4.746 -10.685 -7.746 1.00 97.12 99 LYS A O 1
ATOM 755 N N . THR A 1 100 ? 2.985 -11.243 -6.480 1.00 97.38 100 THR A N 1
ATOM 756 C CA . THR A 1 100 ? 2.079 -11.522 -7.609 1.00 97.38 100 THR A CA 1
ATOM 757 C C . THR A 1 100 ? 1.365 -10.285 -8.158 1.00 97.38 100 THR A C 1
ATOM 759 O O . THR A 1 100 ? 0.569 -10.413 -9.087 1.00 97.38 100 THR A O 1
ATOM 762 N N . LYS A 1 101 ? 1.644 -9.100 -7.605 1.00 97.56 101 LYS A N 1
ATOM 763 C CA . LYS A 1 101 ? 0.998 -7.812 -7.885 1.00 97.56 101 LYS A CA 1
ATOM 764 C C . LYS A 1 101 ? -0.532 -7.873 -7.715 1.00 97.56 101 LYS A C 1
ATOM 766 O O . LYS A 1 101 ? -1.269 -7.175 -8.408 1.00 97.56 101 LYS A O 1
ATOM 771 N N . ASP A 1 102 ? -1.030 -8.702 -6.792 1.00 98.38 102 ASP A N 1
ATOM 772 C CA . ASP A 1 102 ? -2.468 -8.831 -6.509 1.00 98.38 102 ASP A CA 1
ATOM 773 C C . ASP A 1 102 ? -2.918 -7.742 -5.526 1.00 98.38 102 ASP A C 1
ATOM 775 O O . ASP A 1 102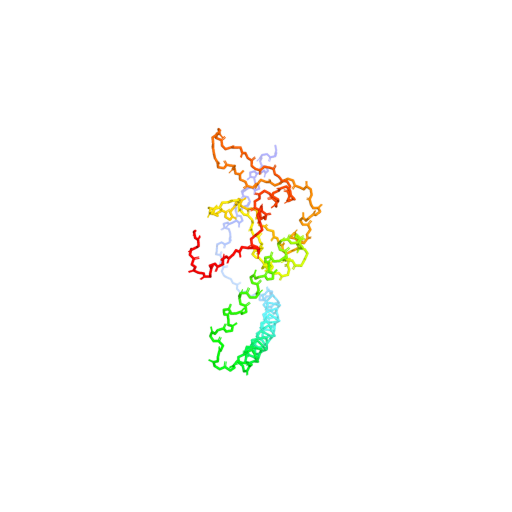 ? -3.168 -7.971 -4.340 1.00 98.38 102 ASP A O 1
ATOM 779 N N . MET A 1 103 ? -2.981 -6.511 -6.036 1.00 98.19 103 MET A N 1
ATOM 780 C CA . MET A 1 103 ? -3.328 -5.341 -5.227 1.00 98.19 103 MET A CA 1
ATOM 781 C C . MET A 1 103 ? -4.796 -5.345 -4.783 1.00 98.19 103 MET A C 1
ATOM 783 O O . MET A 1 103 ? -5.132 -4.794 -3.735 1.00 98.19 103 MET A O 1
ATOM 787 N N . ALA A 1 104 ? -5.668 -6.021 -5.537 1.00 98.06 104 ALA A N 1
ATOM 788 C CA . ALA A 1 104 ? -7.063 -6.202 -5.162 1.00 98.06 104 ALA A CA 1
ATOM 789 C C . ALA A 1 104 ? -7.178 -7.033 -3.879 1.00 98.06 104 ALA A C 1
ATOM 791 O O . ALA A 1 104 ? -7.873 -6.621 -2.951 1.00 98.06 104 ALA A O 1
ATOM 792 N N . ALA A 1 105 ? -6.462 -8.155 -3.777 1.00 97.75 105 ALA A N 1
ATOM 793 C CA . ALA A 1 105 ? -6.403 -8.926 -2.538 1.00 97.75 105 ALA A CA 1
ATOM 794 C C . ALA A 1 105 ? -5.642 -8.178 -1.429 1.00 97.75 105 ALA A C 1
ATOM 796 O O . ALA A 1 105 ? -6.101 -8.155 -0.285 1.00 97.75 105 ALA A O 1
ATOM 797 N N . LEU A 1 106 ? -4.532 -7.501 -1.760 1.00 98.12 106 LEU A N 1
ATOM 798 C CA . LEU A 1 106 ? -3.752 -6.720 -0.790 1.00 98.12 106 LEU A CA 1
ATOM 799 C C . LEU A 1 106 ? -4.593 -5.628 -0.112 1.00 98.12 106 LEU A C 1
ATOM 801 O O . LEU A 1 106 ? -4.404 -5.358 1.074 1.00 98.12 106 LEU A O 1
ATOM 805 N N . SER A 1 107 ? -5.553 -5.036 -0.832 1.00 97.88 107 SER A N 1
ATOM 806 C CA . SER A 1 107 ? -6.439 -3.992 -0.301 1.00 97.88 107 SER A CA 1
ATOM 807 C C . SER A 1 107 ? -7.165 -4.394 0.990 1.00 97.88 107 SER A C 1
ATOM 809 O O . SER A 1 107 ? -7.418 -3.541 1.840 1.00 97.88 107 SER A O 1
ATOM 811 N N . ALA A 1 108 ? -7.435 -5.689 1.197 1.00 96.38 108 ALA A N 1
ATOM 812 C CA . ALA A 1 108 ? -8.090 -6.199 2.400 1.00 96.38 108 ALA A CA 1
ATOM 813 C C . ALA A 1 108 ? -7.230 -6.067 3.674 1.00 96.38 108 ALA A C 1
ATOM 815 O O . ALA A 1 108 ? -7.770 -6.061 4.780 1.00 96.38 108 ALA A O 1
ATOM 816 N N . TYR A 1 109 ? -5.910 -5.925 3.529 1.00 96.19 109 TYR A N 1
ATOM 817 C CA . TYR A 1 109 ? -4.962 -5.721 4.632 1.00 96.19 109 TYR A CA 1
ATOM 818 C C . TYR A 1 109 ? -4.729 -4.235 4.936 1.00 96.19 109 TYR A C 1
ATOM 820 O O . TYR A 1 109 ? -4.075 -3.890 5.924 1.00 96.19 109 TYR A O 1
ATOM 828 N N . VAL A 1 110 ? -5.254 -3.336 4.100 1.00 96.56 110 VAL A N 1
ATOM 829 C CA . VAL A 1 110 ? -5.045 -1.894 4.221 1.00 96.56 110 VAL A CA 1
ATOM 830 C C . VAL A 1 110 ? -5.971 -1.318 5.286 1.00 96.56 110 VAL A C 1
ATOM 832 O O . VAL A 1 110 ? -7.182 -1.535 5.290 1.00 96.56 110 VAL A O 1
ATOM 835 N N . HIS A 1 111 ? -5.408 -0.528 6.201 1.00 96.31 111 HIS A N 1
ATOM 836 C CA . HIS A 1 111 ? -6.192 0.078 7.270 1.00 96.31 111 HIS A CA 1
ATOM 837 C C . HIS A 1 111 ? -7.211 1.080 6.692 1.00 96.31 111 HIS A C 1
ATOM 839 O O . HIS A 1 111 ? -6.802 2.037 6.028 1.00 96.31 111 HIS A O 1
ATOM 845 N N . PRO A 1 112 ? -8.515 0.973 7.019 1.00 92.94 112 PRO A N 1
ATOM 846 C CA . PRO A 1 112 ? -9.581 1.698 6.318 1.00 92.94 112 PRO A CA 1
ATOM 847 C C . PRO A 1 112 ? -9.456 3.225 6.384 1.00 92.94 112 PRO A C 1
ATOM 849 O O . PRO A 1 112 ? -9.858 3.914 5.455 1.00 92.94 112 PRO A O 1
ATOM 852 N N . THR A 1 113 ? -8.887 3.762 7.468 1.0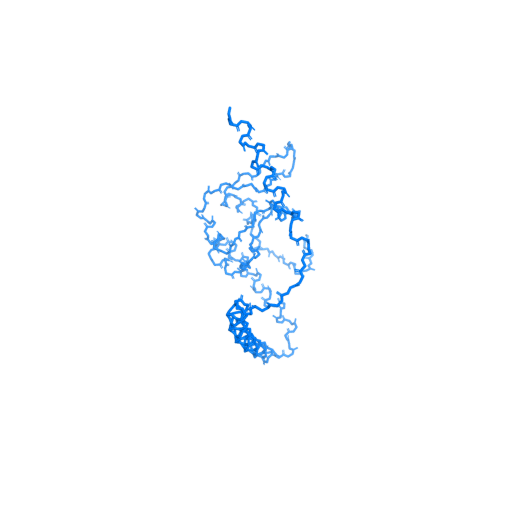0 92.56 113 THR A N 1
ATOM 853 C CA . THR A 1 113 ? -8.695 5.215 7.646 1.00 92.56 113 THR A CA 1
ATOM 854 C C . THR A 1 113 ? -7.251 5.701 7.542 1.00 92.56 113 THR A C 1
ATOM 856 O O . THR A 1 113 ? -7.043 6.900 7.398 1.00 92.56 113 THR A O 1
ATOM 859 N N . LYS A 1 114 ? -6.253 4.813 7.655 1.00 94.38 114 LYS A N 1
ATOM 860 C CA . LYS A 1 114 ? -4.829 5.206 7.632 1.00 94.38 114 LYS A CA 1
ATOM 861 C C . LYS A 1 114 ? -4.191 4.968 6.268 1.00 94.38 114 LYS A C 1
ATOM 863 O O . LYS A 1 114 ? -3.171 5.582 5.989 1.00 94.38 114 LYS A O 1
ATOM 868 N N . GLY A 1 115 ? -4.792 4.104 5.450 1.00 96.25 115 GLY A N 1
ATOM 869 C CA . GLY A 1 115 ? -4.280 3.749 4.138 1.00 96.25 115 GLY A CA 1
ATOM 870 C C . GLY A 1 115 ? -2.996 2.922 4.180 1.00 96.25 115 GLY A C 1
ATOM 871 O O . GLY A 1 115 ? -2.559 2.454 5.237 1.00 96.25 115 GLY A O 1
ATOM 872 N N . LEU A 1 116 ? -2.426 2.736 2.993 1.00 96.06 116 LEU A N 1
ATOM 873 C CA . LEU A 1 116 ? -1.132 2.125 2.729 1.00 96.06 116 LEU A CA 1
ATOM 874 C C . LEU A 1 116 ? -0.218 3.183 2.122 1.00 96.06 116 LEU A C 1
ATOM 876 O O . LEU A 1 116 ? -0.596 3.858 1.171 1.00 96.06 116 LEU A O 1
ATOM 880 N N . MET A 1 117 ? 0.977 3.320 2.680 1.00 94.19 117 MET A N 1
ATOM 881 C CA . MET A 1 117 ? 1.968 4.287 2.231 1.00 94.19 117 MET A CA 1
ATOM 882 C C . MET A 1 117 ? 3.118 3.560 1.549 1.00 94.19 117 MET A C 1
ATOM 884 O O . MET A 1 117 ? 3.660 2.611 2.120 1.00 94.19 117 MET A O 1
ATOM 888 N N . PHE A 1 118 ? 3.518 4.048 0.379 1.00 92.38 118 PHE A N 1
ATOM 889 C CA . PHE A 1 118 ? 4.745 3.617 -0.280 1.00 92.38 118 PHE A CA 1
ATOM 890 C C . PHE A 1 118 ? 5.773 4.743 -0.223 1.00 92.38 118 PHE A C 1
ATOM 892 O O . PHE A 1 118 ? 5.452 5.908 -0.454 1.00 92.38 118 PHE A O 1
ATOM 899 N N . THR A 1 119 ? 7.012 4.393 0.114 1.00 90.19 119 THR A N 1
ATOM 900 C CA . THR A 1 119 ? 8.132 5.332 0.131 1.00 90.19 119 THR A CA 1
ATOM 901 C C . THR A 1 119 ? 9.388 4.629 -0.378 1.00 90.19 119 THR A C 1
ATOM 903 O O . THR A 1 119 ? 9.659 3.501 0.043 1.00 90.19 119 THR A O 1
ATOM 906 N N . PRO A 1 120 ? 10.166 5.257 -1.278 1.00 88.44 120 PRO A N 1
ATOM 907 C CA . PRO A 1 120 ? 11.360 4.628 -1.840 1.00 88.44 120 PRO A CA 1
ATOM 908 C C . PRO A 1 120 ? 12.512 4.546 -0.827 1.00 88.44 120 PRO A C 1
ATOM 910 O O . PRO A 1 120 ? 13.489 3.835 -1.054 1.00 88.44 120 PRO A O 1
ATOM 913 N N . TYR A 1 121 ? 12.427 5.279 0.293 1.00 86.31 121 TYR A N 1
ATOM 914 C CA . TYR A 1 121 ? 13.498 5.381 1.281 1.00 86.31 121 TYR A CA 1
ATOM 915 C C . TYR A 1 121 ? 12.976 5.356 2.720 1.00 86.31 121 TYR A C 1
ATOM 917 O O . TYR A 1 121 ? 11.821 5.627 3.011 1.00 86.31 121 TYR A O 1
ATOM 925 N N . VAL A 1 122 ? 13.879 5.101 3.669 1.00 81.62 122 VAL A N 1
ATOM 926 C CA . VAL A 1 122 ? 13.560 4.965 5.104 1.00 81.62 122 VAL A CA 1
ATOM 927 C C . VAL A 1 122 ? 13.042 6.245 5.781 1.00 81.62 122 VAL A C 1
ATOM 929 O O . VAL A 1 122 ? 12.599 6.196 6.929 1.00 81.62 122 VAL A O 1
ATOM 932 N N . HIS A 1 123 ? 13.140 7.403 5.121 1.00 81.44 123 HIS A N 1
ATOM 933 C CA . HIS A 1 123 ? 12.686 8.675 5.673 1.00 81.44 123 HIS A CA 1
ATOM 934 C C . HIS A 1 123 ? 11.232 8.939 5.282 1.00 81.44 123 HIS A C 1
ATOM 936 O O . HIS A 1 123 ? 10.951 9.395 4.179 1.00 81.44 123 HIS A O 1
ATOM 942 N N . ILE A 1 124 ? 10.334 8.704 6.234 1.00 82.56 124 ILE A N 1
ATOM 943 C CA . ILE A 1 124 ? 8.895 8.895 6.067 1.00 82.56 124 ILE A CA 1
ATOM 944 C C . ILE A 1 124 ? 8.518 10.362 6.290 1.00 82.56 124 ILE A C 1
ATOM 946 O O . ILE A 1 124 ? 8.827 10.945 7.335 1.00 82.56 124 ILE A O 1
ATOM 950 N N . ASN A 1 125 ? 7.769 10.934 5.353 1.00 81.00 125 ASN A N 1
ATOM 951 C CA . ASN A 1 125 ? 7.067 12.196 5.510 1.00 81.00 125 ASN A CA 1
ATOM 952 C C . ASN A 1 125 ? 5.588 12.040 5.141 1.00 81.00 125 ASN A C 1
ATOM 954 O O . ASN A 1 125 ? 5.193 12.226 3.996 1.00 81.00 125 ASN A O 1
ATOM 958 N N . SER A 1 126 ? 4.739 11.843 6.150 1.00 77.25 126 SER A N 1
ATOM 959 C CA . SER A 1 126 ? 3.288 11.667 5.977 1.00 77.25 126 SER A CA 1
ATOM 960 C C . SER A 1 126 ? 2.550 12.860 5.349 1.00 77.25 126 SER A C 1
ATOM 962 O O . SER A 1 126 ? 1.342 12.788 5.155 1.00 77.25 126 SER A O 1
ATOM 964 N N . THR A 1 127 ? 3.227 13.990 5.121 1.00 77.75 127 THR A N 1
ATOM 965 C CA . THR A 1 127 ? 2.650 15.154 4.427 1.00 77.75 127 THR A CA 1
ATOM 966 C C . THR A 1 127 ? 2.824 15.057 2.911 1.00 77.75 127 THR A C 1
ATOM 968 O O . THR A 1 127 ? 2.039 15.658 2.184 1.00 77.75 127 THR A O 1
ATOM 971 N N . PHE A 1 128 ? 3.860 14.356 2.443 1.00 76.81 128 PHE A N 1
ATOM 972 C CA . PHE A 1 128 ? 4.249 14.325 1.029 1.00 76.81 128 PHE A CA 1
ATOM 973 C C . PHE A 1 128 ? 4.280 12.917 0.437 1.00 76.81 128 PHE A C 1
ATOM 975 O O . PHE A 1 128 ? 4.087 12.783 -0.766 1.00 76.81 128 PHE A O 1
ATOM 982 N N . ASP A 1 129 ? 4.505 11.891 1.257 1.00 85.75 129 ASP A N 1
ATOM 983 C CA . ASP A 1 129 ? 4.508 10.506 0.802 1.00 85.75 129 ASP A CA 1
ATOM 984 C C . ASP A 1 129 ? 3.102 10.095 0.355 1.00 85.75 129 ASP A C 1
ATOM 986 O O . ASP A 1 129 ? 2.096 10.477 0.964 1.00 85.75 129 ASP A O 1
ATOM 990 N N . GLN A 1 130 ? 3.038 9.297 -0.708 1.00 92.31 130 GLN A N 1
ATOM 991 C CA . GLN A 1 130 ? 1.772 8.845 -1.267 1.00 92.31 130 GLN A CA 1
ATOM 992 C C . GLN A 1 130 ? 1.125 7.818 -0.333 1.00 92.31 130 GLN A C 1
ATOM 994 O O . GLN A 1 130 ? 1.722 6.788 -0.004 1.00 92.31 130 GLN A O 1
ATOM 999 N N . VAL A 1 131 ? -0.108 8.105 0.088 1.00 95.31 131 VAL A N 1
ATOM 1000 C CA . VAL A 1 131 ? -0.925 7.236 0.939 1.00 95.31 131 VAL A CA 1
ATOM 1001 C C . VAL A 1 131 ? -2.221 6.917 0.211 1.00 95.31 131 VAL A C 1
ATOM 1003 O O . VAL A 1 131 ? -2.953 7.8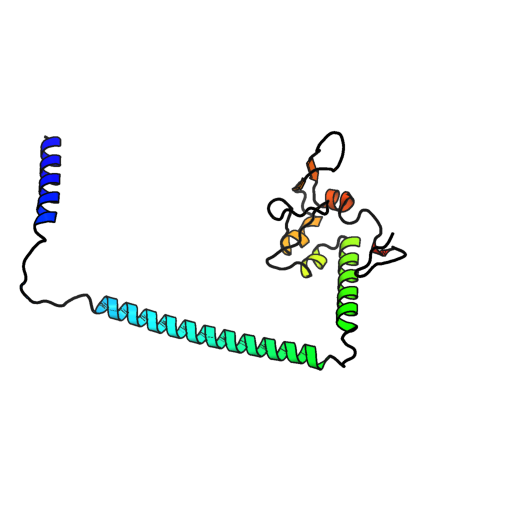25 -0.171 1.00 95.31 131 VAL A O 1
ATOM 1006 N N . PHE A 1 132 ? -2.518 5.630 0.079 1.00 97.31 132 PHE A N 1
ATOM 1007 C CA . PHE A 1 132 ? -3.655 5.117 -0.674 1.00 97.31 132 PHE A CA 1
ATOM 1008 C C . PHE A 1 132 ? -4.667 4.451 0.254 1.00 97.31 132 PHE A C 1
ATOM 1010 O O . PHE A 1 132 ? -4.317 3.667 1.138 1.00 97.31 132 PHE A O 1
ATOM 1017 N N . THR A 1 133 ? -5.944 4.748 0.058 1.00 98.00 133 THR A N 1
ATOM 1018 C CA . THR A 1 133 ? -7.061 4.031 0.682 1.00 98.00 133 THR A CA 1
ATOM 1019 C C . THR A 1 133 ? -7.134 2.582 0.179 1.00 98.00 133 THR A C 1
ATOM 1021 O O . THR A 1 133 ? -6.560 2.269 -0.863 1.00 98.00 133 THR A O 1
ATOM 1024 N N . PRO A 1 134 ? -7.869 1.677 0.858 1.00 98.38 134 PRO A N 1
ATOM 1025 C CA . PRO A 1 134 ? -8.046 0.309 0.365 1.00 98.38 134 PRO A CA 1
ATOM 1026 C C . PRO A 1 134 ? -8.553 0.249 -1.083 1.00 98.38 134 PRO A C 1
ATOM 1028 O O . PRO A 1 134 ? -8.032 -0.514 -1.890 1.00 98.38 134 PRO A O 1
ATOM 1031 N N . GLN A 1 135 ? -9.532 1.091 -1.428 1.00 98.19 135 GLN A N 1
ATOM 1032 C CA . GLN A 1 135 ? -10.079 1.117 -2.783 1.00 98.19 135 GLN A CA 1
ATOM 1033 C C . GLN A 1 135 ? -9.041 1.594 -3.801 1.00 98.19 135 GLN A C 1
ATOM 1035 O O . GLN A 1 135 ? -8.886 0.958 -4.836 1.00 98.19 135 GLN A O 1
ATOM 1040 N N . GLU A 1 136 ? -8.299 2.662 -3.495 1.00 98.31 136 GLU A N 1
ATOM 1041 C CA . GLU A 1 136 ? -7.232 3.136 -4.383 1.00 98.31 136 GLU A CA 1
ATOM 1042 C C . GLU A 1 136 ? -6.167 2.056 -4.580 1.00 98.31 136 GLU A C 1
ATOM 1044 O O . GLU A 1 136 ? -5.795 1.803 -5.718 1.00 98.31 136 GLU A O 1
ATOM 1049 N N . VAL A 1 137 ? -5.755 1.346 -3.518 1.00 98.50 137 VAL A N 1
ATOM 1050 C CA . VAL A 1 137 ? -4.811 0.220 -3.633 1.00 98.50 137 VAL A CA 1
ATOM 1051 C C . VAL A 1 137 ? -5.320 -0.842 -4.604 1.00 98.50 137 VAL A C 1
ATOM 1053 O O . VAL A 1 137 ? -4.560 -1.276 -5.463 1.00 98.50 137 VAL A O 1
ATOM 1056 N N . ALA A 1 138 ? -6.595 -1.232 -4.523 1.00 98.50 138 ALA A N 1
ATOM 1057 C CA . ALA A 1 138 ? -7.167 -2.218 -5.440 1.00 98.50 138 ALA A CA 1
ATOM 1058 C C . ALA A 1 138 ? -7.115 -1.776 -6.916 1.00 98.50 138 ALA A C 1
ATOM 1060 O O . ALA A 1 138 ? -6.979 -2.622 -7.803 1.00 98.50 138 ALA A O 1
ATOM 1061 N N . ASP A 1 139 ? -7.192 -0.468 -7.166 1.00 98.38 139 ASP A N 1
ATOM 1062 C CA . ASP A 1 139 ? -7.242 0.125 -8.502 1.00 98.38 139 ASP A CA 1
ATOM 1063 C C . ASP A 1 139 ? -5.848 0.506 -9.056 1.00 98.38 139 ASP A C 1
ATOM 1065 O O . ASP A 1 139 ? -5.699 0.664 -10.270 1.00 98.38 139 ASP A O 1
ATOM 1069 N N . LEU A 1 140 ? -4.806 0.572 -8.212 1.00 97.69 140 LEU A N 1
ATOM 1070 C CA . LEU A 1 140 ? -3.429 0.937 -8.591 1.00 97.69 140 LEU A CA 1
ATOM 1071 C C . LEU A 1 140 ? -2.874 0.209 -9.836 1.00 97.69 140 LEU A C 1
ATOM 1073 O O . LEU A 1 140 ? -2.243 0.871 -10.658 1.00 97.69 140 LEU A O 1
ATOM 1077 N N . PRO A 1 141 ? -3.098 -1.108 -10.060 1.00 97.56 141 PRO A N 1
ATOM 1078 C CA . PRO A 1 141 ? -2.546 -1.796 -11.233 1.00 97.56 141 PRO A CA 1
ATOM 1079 C C . PRO A 1 141 ? -3.049 -1.270 -12.582 1.00 97.56 141 PRO A C 1
ATOM 1081 O O . PRO A 1 141 ? -2.393 -1.490 -13.602 1.00 97.56 141 PRO A O 1
ATOM 1084 N N . VAL A 1 142 ? -4.223 -0.630 -12.608 1.00 97.88 142 VAL A N 1
ATOM 1085 C CA . VAL A 1 142 ? -4.827 -0.069 -13.828 1.00 97.88 142 VAL A CA 1
ATOM 1086 C C . VAL A 1 142 ? -4.781 1.458 -13.864 1.00 97.88 142 VAL A C 1
ATOM 1088 O O . VAL A 1 142 ? -5.177 2.045 -14.874 1.00 97.88 142 VAL A O 1
ATOM 1091 N N . ASP A 1 143 ? -4.313 2.095 -12.791 1.00 97.62 143 ASP A N 1
ATOM 1092 C CA . ASP A 1 143 ? -4.115 3.536 -12.745 1.00 97.62 143 ASP A CA 1
ATOM 1093 C C . ASP A 1 143 ? -2.857 3.919 -13.536 1.00 97.62 143 ASP A C 1
ATOM 1095 O O . ASP A 1 143 ? -1.776 3.366 -13.346 1.00 97.62 143 ASP A O 1
ATOM 1099 N N . THR A 1 144 ? -3.015 4.875 -14.448 1.00 97.44 144 THR A N 1
ATOM 1100 C CA . THR A 1 144 ? -1.933 5.419 -15.279 1.00 97.44 144 THR A CA 1
ATOM 1101 C C . THR A 1 144 ? -1.494 6.807 -14.811 1.00 97.44 144 THR A C 1
ATOM 1103 O O . THR A 1 144 ? -0.861 7.544 -15.565 1.00 97.44 144 THR A O 1
ATOM 1106 N N . 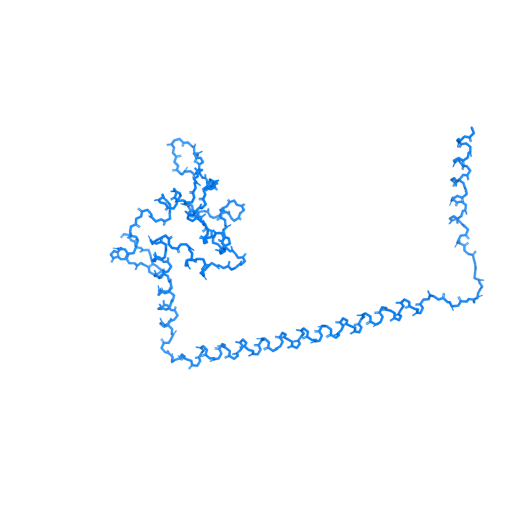THR A 1 145 ? -1.929 7.234 -13.626 1.00 97.88 145 THR A N 1
ATOM 1107 C CA . THR A 1 145 ? -1.540 8.506 -13.021 1.00 97.88 145 THR A CA 1
ATOM 1108 C C . THR A 1 145 ? -0.072 8.445 -12.621 1.00 97.88 145 THR A C 1
ATOM 1110 O O . THR A 1 145 ? 0.336 7.556 -11.881 1.00 97.88 145 THR A O 1
ATOM 1113 N N . GLU A 1 146 ? 0.721 9.412 -13.083 1.00 97.44 146 GLU A N 1
ATOM 1114 C CA . GLU A 1 146 ? 2.074 9.620 -12.569 1.00 97.44 146 GLU A CA 1
ATOM 1115 C C . GLU A 1 146 ? 1.997 10.328 -11.214 1.00 97.44 146 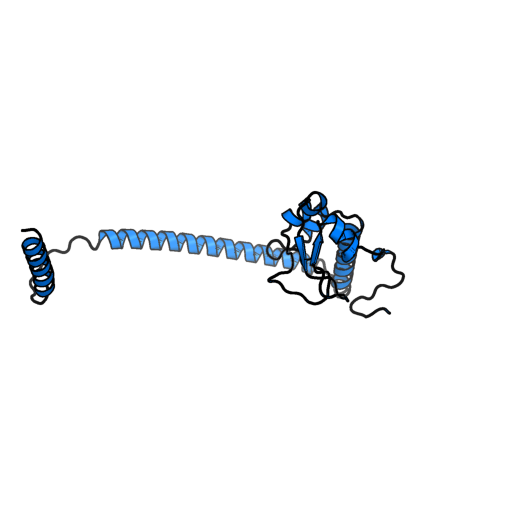GLU A C 1
ATOM 1117 O O . GLU A 1 146 ? 1.402 11.406 -11.096 1.00 97.44 146 GLU A O 1
ATOM 1122 N N . TYR A 1 147 ? 2.622 9.740 -10.198 1.00 95.44 147 TYR A N 1
ATOM 1123 C CA . TYR A 1 147 ? 2.746 10.338 -8.873 1.00 95.44 147 TYR A CA 1
ATOM 1124 C C . TYR A 1 147 ? 4.158 10.866 -8.652 1.00 95.44 147 TYR A C 1
ATOM 1126 O O . TYR A 1 147 ? 5.126 10.402 -9.252 1.00 95.44 147 TYR A O 1
ATOM 1134 N N . ASP A 1 148 ? 4.264 11.836 -7.748 1.00 93.38 148 ASP A N 1
ATOM 1135 C CA . ASP A 1 148 ? 5.541 12.264 -7.195 1.00 93.38 148 ASP A CA 1
ATOM 1136 C C . ASP A 1 148 ? 5.900 11.377 -6.003 1.00 93.38 148 ASP A C 1
ATOM 1138 O O . ASP A 1 148 ? 5.288 11.471 -4.936 1.00 93.38 148 ASP A O 1
ATOM 1142 N N . TRP A 1 149 ? 6.894 10.514 -6.197 1.00 91.88 149 TRP A N 1
ATOM 1143 C CA . TRP A 1 149 ? 7.398 9.597 -5.175 1.00 91.88 149 TRP A CA 1
ATOM 1144 C C . TRP A 1 149 ? 8.629 10.147 -4.440 1.00 91.88 149 TRP A C 1
ATOM 1146 O O . TRP A 1 149 ? 9.305 9.416 -3.715 1.00 91.88 149 TRP A O 1
ATOM 1156 N N . GLY A 1 150 ? 8.946 11.431 -4.626 1.00 89.38 150 GLY A N 1
ATOM 1157 C CA . GLY A 1 150 ? 10.122 12.081 -4.064 1.00 89.38 150 GLY A CA 1
ATOM 1158 C C . GLY A 1 150 ? 11.263 12.179 -5.072 1.00 89.38 150 GLY A C 1
ATOM 1159 O O . GLY A 1 150 ? 11.061 12.514 -6.236 1.00 89.38 150 GLY A O 1
ATOM 1160 N N . TYR A 1 151 ? 12.497 11.941 -4.627 1.00 88.44 151 TYR A N 1
ATOM 1161 C CA . TYR A 1 151 ? 13.698 12.203 -5.426 1.00 88.44 151 TYR A CA 1
ATOM 1162 C C . TYR A 1 151 ? 14.689 11.058 -5.330 1.00 88.44 151 TYR A C 1
ATOM 1164 O O . TYR A 1 151 ? 14.971 10.592 -4.230 1.00 88.44 151 TYR A O 1
ATOM 1172 N N . TYR A 1 152 ? 15.295 10.678 -6.454 1.00 88.12 152 TYR A N 1
ATOM 1173 C CA . TYR A 1 152 ? 16.378 9.702 -6.465 1.00 88.12 152 TYR A CA 1
ATOM 1174 C C . TYR A 1 152 ? 17.546 10.147 -5.578 1.00 88.12 152 TYR A C 1
ATOM 1176 O O . TYR A 1 152 ? 18.038 11.277 -5.672 1.00 88.12 152 TYR A O 1
ATOM 1184 N N . TYR A 1 153 ? 18.049 9.222 -4.764 1.00 78.38 153 TYR A N 1
ATOM 1185 C CA . TYR A 1 153 ? 19.271 9.420 -3.994 1.00 78.38 153 TYR A CA 1
ATOM 1186 C C . TYR A 1 153 ? 20.506 9.302 -4.904 1.00 78.38 153 TYR A C 1
ATOM 1188 O O . TYR A 1 153 ? 20.783 8.231 -5.440 1.00 78.38 153 TYR A O 1
ATOM 1196 N N . GLY A 1 154 ? 21.286 10.377 -5.082 1.00 70.44 154 GLY A N 1
ATOM 1197 C CA . GLY A 1 154 ? 22.519 10.310 -5.877 1.00 70.44 154 GLY A CA 1
ATOM 1198 C C . GLY A 1 154 ? 23.009 11.630 -6.475 1.00 70.44 154 GLY A C 1
ATOM 1199 O O . GLY A 1 154 ? 22.595 12.718 -6.083 1.00 70.44 154 GLY A O 1
ATOM 1200 N N . THR A 1 155 ? 23.971 11.528 -7.400 1.00 55.25 155 THR A N 1
ATOM 1201 C CA . THR A 1 155 ? 24.572 12.659 -8.134 1.00 55.25 155 THR A CA 1
ATOM 1202 C C . THR A 1 155 ? 24.508 12.398 -9.648 1.00 55.25 155 THR A C 1
ATOM 1204 O O . THR A 1 155 ? 24.920 11.316 -10.067 1.00 55.25 155 THR A O 1
ATOM 1207 N N . PRO A 1 156 ? 24.098 13.376 -10.485 1.00 60.62 156 PRO A N 1
ATOM 1208 C CA . PRO A 1 156 ? 23.742 14.752 -10.129 1.00 60.62 156 PRO A CA 1
ATOM 1209 C C . PRO A 1 156 ? 22.440 14.851 -9.319 1.00 60.62 156 PRO A C 1
ATOM 1211 O O . PRO A 1 156 ? 21.644 13.923 -9.288 1.00 60.62 156 PRO A O 1
ATOM 1214 N N . VAL A 1 157 ? 22.319 15.967 -8.599 1.00 59.34 157 VAL A N 1
ATOM 1215 C CA . VAL A 1 157 ? 21.343 16.234 -7.531 1.00 59.34 157 VAL A CA 1
ATOM 1216 C C . VAL A 1 157 ? 19.893 16.034 -7.995 1.00 59.34 157 VAL A C 1
ATOM 1218 O O . VAL A 1 157 ? 19.495 16.603 -9.007 1.00 59.34 157 VAL A O 1
ATOM 1221 N N . GLU A 1 158 ? 19.152 15.252 -7.201 1.00 70.75 158 GLU A N 1
ATOM 1222 C CA . GLU A 1 158 ? 17.687 15.223 -7.028 1.00 70.75 158 GLU A CA 1
ATOM 1223 C C . GLU A 1 158 ? 16.867 15.253 -8.329 1.00 70.75 158 GLU A C 1
ATOM 1225 O O . GLU A 1 158 ? 16.172 16.219 -8.640 1.00 70.75 158 GLU A O 1
ATOM 1230 N N . THR A 1 159 ? 16.917 14.157 -9.092 1.00 85.94 159 THR A N 1
ATOM 1231 C CA . THR A 1 159 ? 15.896 13.903 -10.123 1.00 85.94 159 THR A CA 1
ATOM 1232 C C . THR A 1 159 ? 14.625 13.425 -9.434 1.00 85.94 159 THR A C 1
ATOM 1234 O O . THR A 1 159 ? 14.677 12.485 -8.641 1.00 85.94 159 THR A O 1
ATOM 1237 N N . GLN A 1 160 ? 13.509 14.093 -9.711 1.00 90.00 160 GLN A N 1
ATOM 1238 C CA . GLN A 1 160 ? 12.200 13.722 -9.184 1.00 90.00 160 GLN A CA 1
ATOM 1239 C C . GLN A 1 160 ? 11.788 12.348 -9.721 1.00 90.00 160 GLN A C 1
ATOM 1241 O O . GLN A 1 160 ? 12.007 12.051 -10.898 1.00 90.00 160 GLN A O 1
ATOM 1246 N N . ILE A 1 161 ? 11.199 11.524 -8.863 1.00 92.31 161 ILE A N 1
ATOM 1247 C CA . ILE A 1 161 ? 10.651 10.219 -9.221 1.00 92.31 161 ILE A CA 1
ATOM 1248 C C . ILE A 1 161 ? 9.193 10.457 -9.621 1.00 92.31 161 ILE A C 1
ATOM 1250 O O . ILE A 1 161 ? 8.303 10.462 -8.773 1.00 92.31 161 ILE A O 1
ATOM 1254 N N . LEU A 1 162 ? 8.978 10.724 -10.910 1.00 94.88 162 LEU A N 1
ATOM 1255 C CA . LEU A 1 162 ? 7.654 10.840 -11.520 1.00 94.88 162 LEU A CA 1
ATOM 1256 C C . LEU A 1 162 ? 7.374 9.556 -12.289 1.00 94.88 162 LEU A C 1
ATOM 1258 O O . LEU A 1 162 ? 7.921 9.370 -13.373 1.00 94.88 162 LEU A O 1
ATOM 1262 N N . LEU A 1 163 ? 6.590 8.665 -11.688 1.00 96.56 163 LEU A N 1
ATOM 1263 C CA . LEU A 1 163 ? 6.287 7.340 -12.227 1.00 96.56 163 LEU A CA 1
ATOM 1264 C C . LEU A 1 163 ? 4.820 7.008 -11.971 1.00 96.56 163 LEU A C 1
ATOM 1266 O O . LEU A 1 163 ? 4.259 7.418 -10.946 1.00 96.56 163 LEU A O 1
ATOM 1270 N N . ASP A 1 164 ? 4.211 6.235 -12.869 1.00 97.75 164 ASP A N 1
ATOM 1271 C CA . ASP A 1 164 ? 2.971 5.542 -12.530 1.00 97.75 164 ASP A CA 1
ATOM 1272 C C . ASP A 1 164 ? 3.236 4.412 -11.522 1.00 97.75 164 ASP A C 1
ATOM 1274 O O . ASP A 1 164 ? 4.383 4.092 -11.189 1.00 97.75 164 ASP A O 1
ATOM 1278 N N . PHE A 1 165 ? 2.168 3.824 -10.982 1.00 97.81 165 PHE A N 1
ATOM 1279 C CA . PHE A 1 165 ? 2.314 2.773 -9.981 1.00 97.81 165 PHE A CA 1
ATOM 1280 C C . PHE A 1 165 ? 3.061 1.544 -10.506 1.00 97.81 165 PHE A C 1
ATOM 1282 O O . PHE A 1 165 ? 3.803 0.927 -9.748 1.00 97.81 165 PHE A O 1
ATOM 1289 N N . ASN A 1 166 ? 2.865 1.156 -11.767 1.00 98.06 166 ASN A N 1
ATOM 1290 C CA . ASN A 1 166 ? 3.464 -0.066 -12.292 1.00 98.06 166 ASN A CA 1
ATOM 1291 C C . ASN A 1 166 ? 4.974 0.089 -12.461 1.00 98.06 166 ASN A C 1
ATOM 1293 O O . ASN A 1 166 ? 5.709 -0.809 -12.047 1.00 98.06 166 ASN A O 1
ATOM 1297 N N . ASP A 1 167 ? 5.415 1.228 -12.994 1.00 97.94 167 ASP A N 1
ATOM 1298 C CA . ASP A 1 167 ? 6.836 1.546 -13.122 1.00 97.94 167 ASP A CA 1
ATOM 1299 C C . ASP A 1 167 ? 7.487 1.702 -11.737 1.00 97.94 167 ASP A C 1
ATOM 1301 O O . ASP A 1 167 ? 8.548 1.134 -11.475 1.00 97.94 167 ASP A O 1
ATOM 1305 N N . TYR A 1 168 ? 6.821 2.399 -10.805 1.00 97.00 168 TYR A N 1
ATOM 1306 C CA . TYR A 1 168 ? 7.303 2.538 -9.428 1.00 97.00 168 TYR A CA 1
ATOM 1307 C C . TYR A 1 168 ? 7.386 1.189 -8.699 1.00 97.00 168 TYR A C 1
ATOM 1309 O O . TYR A 1 168 ? 8.339 0.927 -7.964 1.00 97.00 168 TYR A O 1
ATOM 1317 N N . TYR A 1 169 ? 6.398 0.317 -8.903 1.00 97.56 169 TYR A N 1
ATOM 1318 C CA . TYR A 1 169 ? 6.354 -1.003 -8.290 1.00 97.56 169 TYR A CA 1
ATOM 1319 C C . TYR A 1 169 ? 7.568 -1.845 -8.693 1.00 97.56 169 TYR A C 1
ATOM 1321 O O . TYR A 1 169 ? 8.203 -2.454 -7.827 1.00 97.56 169 TYR A O 1
ATOM 1329 N N . ASP A 1 170 ? 7.876 -1.877 -9.991 1.00 96.75 170 ASP A N 1
ATOM 1330 C CA . ASP A 1 170 ? 8.955 -2.701 -10.535 1.00 96.75 170 ASP A CA 1
ATOM 1331 C C . ASP A 1 170 ? 10.340 -2.174 -10.106 1.00 96.75 170 ASP A C 1
ATOM 1333 O O . ASP A 1 170 ? 11.282 -2.955 -9.989 1.00 96.75 170 ASP A O 1
ATOM 1337 N N . GLU A 1 171 ? 10.466 -0.868 -9.843 1.00 95.19 171 GLU A N 1
ATOM 1338 C CA . GLU A 1 171 ? 11.726 -0.247 -9.419 1.00 95.19 171 GLU A CA 1
ATOM 1339 C C . GLU A 1 171 ? 11.940 -0.233 -7.894 1.00 95.19 171 GLU A C 1
ATOM 1341 O O . GLU A 1 171 ? 13.083 -0.329 -7.448 1.00 95.19 171 GLU A O 1
ATOM 1346 N N . PHE A 1 172 ? 10.879 -0.108 -7.085 1.00 94.06 172 PHE A N 1
ATOM 1347 C CA . PHE A 1 172 ? 11.011 0.163 -5.643 1.00 94.06 172 PHE A CA 1
ATOM 1348 C C . PHE A 1 172 ? 10.258 -0.789 -4.706 1.00 94.06 172 PHE A C 1
ATOM 1350 O O . PHE A 1 172 ? 10.598 -0.838 -3.523 1.00 94.06 172 PHE A O 1
ATOM 1357 N N . ILE A 1 173 ? 9.223 -1.504 -5.165 1.00 95.25 173 ILE A N 1
ATOM 1358 C CA . ILE A 1 173 ? 8.384 -2.331 -4.274 1.00 95.25 173 ILE A CA 1
ATOM 1359 C C . ILE A 1 173 ? 8.835 -3.794 -4.279 1.00 95.25 173 ILE A C 1
ATOM 1361 O O . ILE A 1 173 ? 8.979 -4.393 -3.212 1.00 95.25 173 ILE A O 1
ATOM 1365 N N . TYR A 1 174 ? 9.027 -4.385 -5.459 1.00 95.75 174 TYR A N 1
ATOM 1366 C CA . TYR A 1 174 ? 9.441 -5.785 -5.600 1.00 95.75 174 TYR A CA 1
ATOM 1367 C C . TYR A 1 174 ? 10.458 -5.936 -6.738 1.00 95.75 174 TYR A C 1
ATOM 1369 O O . TYR A 1 174 ? 10.190 -6.564 -7.761 1.00 95.75 174 TYR A O 1
ATOM 1377 N N . ASP A 1 175 ? 11.623 -5.322 -6.552 1.00 94.56 175 ASP A N 1
ATOM 1378 C CA . ASP A 1 175 ? 12.751 -5.326 -7.490 1.00 94.56 175 ASP A CA 1
ATOM 1379 C C . ASP A 1 175 ? 13.556 -6.642 -7.468 1.00 94.56 175 ASP A C 1
ATOM 1381 O O . ASP A 1 175 ? 14.261 -6.966 -8.424 1.00 94.56 175 ASP A O 1
ATOM 1385 N N . GLU A 1 176 ? 13.416 -7.440 -6.405 1.00 94.25 176 GLU A N 1
ATOM 1386 C CA . GLU A 1 176 ? 14.107 -8.716 -6.194 1.00 94.25 176 GLU A CA 1
ATOM 1387 C C . GLU A 1 176 ? 13.167 -9.799 -5.618 1.00 94.25 176 GLU A C 1
ATOM 1389 O O . GLU A 1 176 ? 12.116 -9.510 -5.043 1.00 94.25 176 GLU A O 1
ATOM 1394 N N . ASP A 1 177 ? 13.534 -11.087 -5.727 1.00 93.62 177 ASP A N 1
ATOM 1395 C CA . ASP A 1 177 ? 12.722 -12.183 -5.164 1.00 93.62 177 ASP A CA 1
ATOM 1396 C C . ASP A 1 177 ? 12.915 -12.346 -3.645 1.00 93.62 177 ASP A C 1
ATOM 1398 O O . ASP A 1 177 ? 13.595 -13.261 -3.172 1.00 93.62 177 ASP A O 1
ATOM 1402 N N . PHE A 1 178 ? 12.271 -11.475 -2.869 1.00 90.94 178 PHE A N 1
ATOM 1403 C CA . PHE A 1 178 ? 12.342 -11.480 -1.404 1.00 90.94 178 PHE A CA 1
ATOM 1404 C C . PHE A 1 178 ? 11.795 -12.763 -0.761 1.00 90.94 178 PHE A C 1
ATOM 1406 O O . PHE A 1 178 ? 12.325 -13.219 0.253 1.00 90.94 178 PHE A O 1
ATOM 1413 N N . LEU A 1 179 ? 10.771 -13.387 -1.353 1.00 90.81 179 LEU A N 1
ATOM 1414 C CA . LEU A 1 179 ? 10.220 -14.656 -0.858 1.00 90.81 179 LEU A CA 1
ATOM 1415 C C . LEU A 1 179 ? 11.111 -15.869 -1.160 1.00 90.81 179 LEU A C 1
ATOM 1417 O O . LEU A 1 179 ? 10.998 -16.897 -0.495 1.00 90.81 179 LEU A O 1
ATOM 1421 N N . GLY A 1 180 ? 12.002 -15.755 -2.145 1.00 89.69 180 GLY A N 1
ATOM 1422 C CA . GLY A 1 180 ? 13.001 -16.770 -2.480 1.00 89.69 180 GLY A CA 1
ATOM 1423 C C . GLY A 1 180 ? 14.287 -16.685 -1.648 1.00 89.69 180 GLY A C 1
ATOM 1424 O O . GLY A 1 180 ? 15.225 -17.445 -1.902 1.00 89.69 180 GLY A O 1
ATOM 1425 N N . ALA A 1 181 ? 14.371 -15.768 -0.679 1.00 89.88 181 ALA A N 1
ATOM 1426 C CA . ALA A 1 181 ? 15.580 -15.542 0.105 1.00 89.88 181 ALA A CA 1
ATOM 1427 C C . ALA A 1 181 ? 15.967 -16.759 0.971 1.00 89.88 181 ALA A C 1
ATOM 1429 O O . ALA A 1 181 ? 15.139 -17.379 1.634 1.00 89.88 181 ALA A O 1
ATOM 1430 N N . ASN A 1 182 ? 17.268 -17.071 1.029 1.00 86.44 182 ASN A N 1
ATOM 1431 C CA . ASN A 1 182 ? 17.786 -18.211 1.804 1.00 86.44 182 ASN A CA 1
ATOM 1432 C C . ASN A 1 182 ? 17.654 -18.037 3.327 1.00 86.44 182 ASN A C 1
ATOM 1434 O O . ASN A 1 182 ? 17.699 -19.018 4.069 1.00 86.44 182 ASN A O 1
ATOM 1438 N N . ILE A 1 183 ? 17.587 -16.792 3.803 1.00 87.31 183 ILE A N 1
ATOM 1439 C CA . ILE A 1 183 ? 17.538 -16.443 5.222 1.00 87.31 183 ILE A CA 1
ATOM 1440 C C . ILE A 1 183 ? 16.512 -15.330 5.385 1.00 87.31 183 ILE A C 1
ATOM 1442 O O . ILE A 1 183 ? 16.570 -14.337 4.663 1.00 87.31 183 ILE A O 1
ATOM 1446 N N . ILE A 1 184 ? 15.623 -15.472 6.368 1.00 85.25 184 ILE A N 1
ATOM 1447 C CA . ILE A 1 184 ? 14.685 -14.419 6.752 1.00 85.25 184 ILE A CA 1
ATOM 1448 C C . ILE A 1 184 ? 14.912 -14.063 8.221 1.00 85.25 184 ILE A C 1
ATOM 1450 O O . ILE A 1 184 ? 14.967 -14.939 9.087 1.00 85.25 184 ILE A O 1
ATOM 1454 N N . GLY A 1 185 ? 15.088 -12.770 8.495 1.00 83.62 185 GLY A N 1
ATOM 1455 C CA . GLY A 1 185 ? 15.280 -12.237 9.839 1.00 83.62 185 GLY A CA 1
ATOM 1456 C C . GLY A 1 185 ? 13.971 -11.713 10.417 1.00 83.62 185 GLY A C 1
ATOM 1457 O O . GLY A 1 185 ? 13.434 -10.726 9.928 1.00 83.62 185 GLY A O 1
ATOM 1458 N N . VAL A 1 186 ? 13.479 -12.324 11.495 1.00 83.81 186 VAL A N 1
ATOM 1459 C CA . VAL A 1 186 ? 12.372 -11.767 12.286 1.00 83.81 186 VAL A CA 1
ATOM 1460 C C . VAL A 1 186 ? 12.968 -10.992 13.450 1.00 83.81 186 VAL A C 1
ATOM 1462 O O . VAL A 1 186 ? 13.593 -11.576 14.334 1.00 83.81 186 VAL A O 1
ATOM 1465 N N . ASN A 1 187 ? 12.787 -9.669 13.440 1.00 82.69 187 ASN A N 1
ATOM 1466 C CA . ASN A 1 187 ? 13.356 -8.763 14.442 1.00 82.69 187 ASN A CA 1
ATOM 1467 C C . ASN A 1 187 ? 14.895 -8.894 14.578 1.00 82.69 187 ASN A C 1
ATOM 1469 O O . ASN A 1 187 ? 15.455 -8.756 15.666 1.00 82.69 187 ASN A O 1
ATOM 1473 N N . ALA A 1 188 ? 15.572 -9.204 13.467 1.00 86.25 188 ALA A N 1
ATOM 1474 C CA . ALA A 1 188 ? 17.013 -9.418 13.387 1.00 86.25 188 ALA A CA 1
ATOM 1475 C C . ALA A 1 188 ? 17.551 -8.947 12.029 1.00 86.25 188 ALA A C 1
ATOM 1477 O O . ALA A 1 188 ? 16.906 -9.149 11.002 1.00 86.25 188 ALA A O 1
ATOM 1478 N N . VAL A 1 189 ? 18.745 -8.349 12.022 1.00 83.94 189 VAL A N 1
ATOM 1479 C CA . VAL A 1 189 ? 19.441 -7.973 10.784 1.00 83.94 189 VAL A CA 1
ATOM 1480 C C . VAL A 1 189 ? 20.095 -9.213 10.186 1.00 83.94 189 VAL A C 1
ATOM 1482 O O . VAL A 1 189 ? 20.833 -9.921 10.873 1.00 83.94 189 VAL A O 1
ATOM 1485 N N . VAL A 1 190 ? 19.835 -9.446 8.904 1.00 79.06 190 VAL A N 1
ATOM 1486 C CA . VAL A 1 190 ? 20.515 -10.449 8.082 1.00 79.06 190 VAL A CA 1
ATOM 1487 C C . VAL A 1 190 ? 21.455 -9.712 7.123 1.00 79.06 190 VAL A C 1
ATOM 1489 O O . VAL A 1 190 ? 21.063 -8.703 6.540 1.00 79.06 190 VAL A O 1
ATOM 1492 N N . SER A 1 191 ? 22.711 -10.155 7.031 1.00 72.69 191 SER A N 1
ATOM 1493 C CA . SER A 1 191 ? 23.776 -9.545 6.216 1.00 72.69 191 SER A CA 1
ATOM 1494 C C . SER A 1 191 ? 24.542 -10.590 5.430 1.00 72.69 191 SER A C 1
ATOM 1496 O O . SER A 1 191 ? 24.807 -11.647 6.051 1.00 72.69 191 SER A O 1
#

Foldseek 3Di:
DVVVVVVVVVVVVVVVVVVVPDDDDDDDDDPPVVVVVVVVVVVVVVVVVVVVVVVVVVVVVVVVVVVVVVVVVVDDVVCVVVVVVVVVVVVLVLVVCLVVVQQLVNLVVADQPFADWDAQDPDDDPVQTDGDGSVRSNCQVVDQAFHFRWFDPDPPDTDTRGGRSVVCSCVRPPVDDPVPDPDDDDVDDDD

pLDDT: mean 80.52, std 17.82, range [37.59, 98.5]

Sequence (191 aa):
MKSKQNLFMIFILVLSLVLSACTVADNSGESNNGDIEALNAQIEELNIQVNNLTEENAELISQLEELELELNNGGNPANSATSAQSLWDIGHEVMELIKTKDMAALSAYVHPTKGLMFTPYVHINSTFDQVFTPQEVADLPVDTTEYDWGYYYGTPVETQILLDFNDYYDEFIYDEDFLGANIIGVNAVVS

Secondary structure (DSSP, 8-state):
-HHHHHHHHHHHHHHHHHTTS---------SSHHHHHHHHHHHHHHHHHHHHHHHHHHHHHHHHHHHHHHHHHT--TTTTTHHHHHHHHHHHHHHHHHHTT-HHHHGGGSBTTTBEEE-SSS---TTTSEEE-HHHHHHGGG----EEEEE-SSSSS--EEEE-HHHHIIIIISSS-GGG-S---SSS---

Radius of gyration: 33.53 Å; chains: 1; bounding box: 72×91×50 Å